Protein AF-A0A9N9X952-F1 (afdb_monomer)

Secondary structure (DSSP, 8-state):
---PPPTT--S-HHHHHHHHHHTTB-TT--B-STTTGGGSPPPPHHHHHHHHT--S--GGGTTTTS-TTTTT--HHHHHHHHHTS-----------------------------SPPP-----S--HHHHHHHHHH-S-------S-GGG-TTSTT----HHHHHHHHHHHHHHHHHHHS----------

Structure (mmCIF, N/CA/C/O backbone):
data_AF-A0A9N9X952-F1
#
_entry.id   AF-A0A9N9X952-F1
#
loop_
_atom_site.group_PDB
_atom_site.id
_atom_site.type_symbol
_atom_site.label_atom_id
_atom_site.label_alt_id
_atom_site.label_comp_id
_atom_site.label_asym_id
_atom_site.label_entity_id
_atom_site.label_seq_id
_atom_site.pdbx_PDB_ins_code
_atom_site.Cartn_x
_atom_site.Cartn_y
_atom_site.Cartn_z
_atom_site.occupancy
_atom_site.B_iso_or_equiv
_atom_site.auth_seq_id
_atom_site.auth_comp_id
_atom_site.auth_asym_id
_atom_site.auth_atom_id
_atom_site.pdbx_PDB_model_num
ATOM 1 N N . MET A 1 1 ? 22.252 -12.256 -7.245 1.00 29.09 1 MET A N 1
ATOM 2 C CA . MET A 1 1 ? 22.656 -13.076 -8.404 1.00 29.09 1 MET A CA 1
ATOM 3 C C . MET A 1 1 ? 23.393 -12.142 -9.341 1.00 29.09 1 MET A C 1
ATOM 5 O O . MET A 1 1 ? 22.768 -11.229 -9.856 1.00 29.09 1 MET A O 1
ATOM 9 N N . THR A 1 2 ? 24.713 -12.267 -9.445 1.00 32.06 2 THR A N 1
ATOM 10 C CA . THR A 1 2 ? 25.523 -11.390 -10.302 1.00 32.06 2 THR A CA 1
ATOM 11 C C . THR A 1 2 ? 25.529 -11.995 -11.701 1.00 32.06 2 THR A C 1
ATOM 13 O O . THR A 1 2 ? 25.944 -13.140 -11.859 1.00 32.06 2 THR A O 1
ATOM 16 N N . ILE A 1 3 ? 24.989 -11.280 -12.688 1.00 49.91 3 ILE A N 1
ATOM 17 C CA . ILE A 1 3 ? 24.995 -11.718 -14.087 1.00 49.91 3 ILE A CA 1
ATOM 18 C C . ILE A 1 3 ? 26.269 -11.156 -14.715 1.00 49.91 3 ILE A C 1
ATOM 20 O O . ILE A 1 3 ? 26.368 -9.954 -14.943 1.00 49.91 3 ILE A O 1
ATOM 24 N N . GLU A 1 4 ? 27.258 -12.013 -14.953 1.00 51.50 4 GLU A N 1
ATOM 25 C CA . GLU A 1 4 ? 28.485 -11.640 -15.659 1.00 51.50 4 GLU A CA 1
ATOM 26 C C . GLU A 1 4 ? 28.334 -11.923 -17.159 1.00 51.50 4 GLU A C 1
ATOM 28 O O . GLU A 1 4 ? 27.741 -12.927 -17.561 1.00 51.50 4 GLU A O 1
ATOM 33 N N . ALA A 1 5 ? 28.855 -11.027 -18.000 1.00 57.22 5 ALA A N 1
ATOM 34 C CA . ALA A 1 5 ? 28.849 -11.219 -19.445 1.00 57.22 5 ALA A CA 1
ATOM 35 C C . ALA A 1 5 ? 29.750 -12.402 -19.826 1.00 57.22 5 ALA A C 1
ATOM 37 O O . ALA A 1 5 ? 30.900 -12.482 -19.392 1.00 57.22 5 ALA A O 1
ATOM 38 N N . VAL A 1 6 ? 29.249 -13.299 -20.678 1.00 73.56 6 VAL A N 1
ATOM 39 C CA . VAL A 1 6 ? 30.068 -14.380 -21.238 1.00 73.56 6 VAL A CA 1
ATOM 40 C C . VAL A 1 6 ? 31.152 -13.755 -22.129 1.00 73.56 6 VAL A C 1
ATOM 42 O O . VAL A 1 6 ? 30.810 -12.933 -22.989 1.00 73.56 6 VAL A O 1
ATOM 45 N N . PRO A 1 7 ? 32.438 -14.114 -21.954 1.00 51.78 7 PRO A N 1
ATOM 46 C CA . PRO A 1 7 ? 33.496 -13.645 -22.841 1.00 51.78 7 PRO A CA 1
ATOM 47 C C . PRO A 1 7 ? 33.171 -14.134 -24.259 1.00 51.78 7 PRO A C 1
ATOM 49 O O . PRO A 1 7 ? 32.982 -15.328 -24.451 1.00 51.78 7 PRO A O 1
ATOM 52 N N . ASP A 1 8 ? 33.038 -13.197 -25.205 1.00 66.88 8 ASP A N 1
ATOM 53 C CA . ASP A 1 8 ? 32.581 -13.345 -26.608 1.00 66.88 8 ASP A CA 1
ATOM 54 C C . ASP A 1 8 ? 31.107 -13.003 -26.908 1.00 66.88 8 ASP A C 1
ATOM 56 O O . ASP A 1 8 ? 30.693 -13.044 -28.074 1.00 66.88 8 ASP A O 1
ATOM 60 N N . SER A 1 9 ? 30.307 -12.581 -25.920 1.00 66.69 9 SER A N 1
ATOM 61 C CA . SER A 1 9 ? 28.971 -12.043 -26.214 1.00 66.69 9 SER A CA 1
ATOM 62 C C . SER A 1 9 ? 29.056 -10.713 -26.975 1.00 66.69 9 SER A C 1
ATOM 64 O O . SER A 1 9 ? 29.737 -9.778 -26.555 1.00 66.69 9 SER A O 1
ATOM 66 N N . LYS A 1 10 ? 28.335 -10.615 -28.099 1.00 68.12 10 LYS A N 1
ATOM 67 C CA . LYS A 1 10 ? 28.206 -9.382 -28.901 1.00 68.12 10 LYS A CA 1
ATOM 68 C C . LYS A 1 10 ? 27.025 -8.506 -28.476 1.00 68.12 10 LYS A C 1
ATOM 70 O O . LYS A 1 10 ? 26.869 -7.419 -29.027 1.00 68.12 10 LYS A O 1
ATOM 75 N N . THR A 1 11 ? 26.174 -8.985 -27.570 1.00 66.38 11 THR A N 1
ATOM 76 C CA . THR A 1 11 ? 24.965 -8.281 -27.128 1.00 66.38 11 THR A CA 1
ATOM 77 C C . THR A 1 11 ? 25.190 -7.588 -25.790 1.00 66.38 11 THR A C 1
ATOM 79 O O . THR A 1 11 ? 25.940 -8.058 -24.932 1.00 66.38 11 THR A O 1
ATOM 82 N N . ASN A 1 12 ? 24.559 -6.427 -25.624 1.00 73.62 12 ASN A N 1
ATOM 83 C CA . ASN A 1 12 ? 24.598 -5.676 -24.381 1.00 73.62 12 ASN A CA 1
ATOM 84 C C . ASN A 1 12 ? 23.532 -6.226 -23.421 1.00 73.62 12 ASN A C 1
ATOM 86 O O . ASN A 1 12 ? 22.355 -6.268 -23.770 1.00 73.62 12 ASN A O 1
ATOM 90 N N . ILE A 1 13 ? 23.930 -6.583 -22.196 1.00 71.12 13 ILE A N 1
ATOM 91 C CA . ILE A 1 13 ? 23.023 -7.114 -21.162 1.00 71.12 13 ILE A CA 1
ATOM 92 C C . ILE A 1 13 ? 21.816 -6.192 -20.940 1.00 71.12 13 ILE A C 1
ATOM 94 O O . ILE A 1 13 ? 20.698 -6.674 -20.794 1.00 71.12 13 ILE A O 1
ATOM 98 N N . LYS A 1 14 ? 22.009 -4.868 -20.967 1.00 66.19 14 LYS A N 1
ATOM 99 C CA . LYS A 1 14 ? 20.926 -3.891 -20.808 1.00 66.19 14 LYS A CA 1
ATOM 100 C C . LYS A 1 14 ? 19.914 -3.975 -21.950 1.00 66.19 14 LYS A C 1
ATOM 102 O O . LYS A 1 14 ? 18.716 -3.928 -21.703 1.00 66.19 14 LYS A O 1
ATOM 107 N N . GLU A 1 15 ? 20.384 -4.118 -23.185 1.00 73.31 15 GLU A N 1
ATOM 108 C CA . GLU A 1 15 ? 19.512 -4.253 -24.358 1.00 73.31 15 GLU A CA 1
ATOM 109 C C . GLU A 1 15 ? 18.748 -5.579 -24.345 1.00 73.31 15 GLU A C 1
ATOM 111 O O . GLU A 1 15 ? 17.568 -5.612 -24.686 1.00 73.31 15 GLU A O 1
ATOM 116 N N . ASP A 1 16 ? 19.399 -6.662 -23.920 1.00 76.06 16 ASP A N 1
ATOM 117 C CA . ASP A 1 16 ? 18.754 -7.968 -23.782 1.00 76.06 16 ASP A CA 1
ATOM 118 C C . ASP A 1 16 ? 17.703 -7.950 -22.661 1.00 76.06 16 ASP A C 1
ATOM 120 O O . ASP A 1 16 ? 16.604 -8.470 -22.848 1.00 76.06 16 ASP A O 1
ATOM 124 N N . MET A 1 17 ? 17.980 -7.284 -21.532 1.00 69.88 17 MET A N 1
ATOM 125 C CA . MET A 1 17 ? 16.986 -7.080 -20.473 1.00 69.88 17 MET A CA 1
ATOM 126 C C . MET A 1 17 ? 15.793 -6.259 -20.966 1.00 69.88 17 MET A C 1
ATOM 128 O O . MET A 1 17 ? 14.661 -6.670 -20.731 1.00 69.88 17 MET A O 1
ATOM 132 N N . ILE A 1 18 ? 16.021 -5.154 -21.687 1.00 73.00 18 ILE A N 1
ATOM 133 C CA . ILE A 1 18 ? 14.938 -4.346 -22.275 1.00 73.00 18 ILE A CA 1
ATOM 134 C C . ILE A 1 18 ? 14.053 -5.218 -23.174 1.00 73.00 18 ILE A C 1
ATOM 136 O O . ILE A 1 18 ? 12.843 -5.251 -22.976 1.00 73.00 18 ILE A O 1
ATOM 140 N N . LYS A 1 19 ? 14.648 -6.000 -24.085 1.00 79.19 19 LYS A N 1
ATOM 141 C CA . LYS A 1 19 ? 13.898 -6.903 -24.976 1.00 79.19 19 LYS A CA 1
ATOM 142 C C . LYS A 1 19 ? 13.100 -7.956 -24.216 1.00 79.19 19 LYS A C 1
ATOM 144 O O . LYS A 1 19 ? 11.979 -8.262 -24.600 1.00 79.19 19 LYS A O 1
ATOM 149 N N . ILE A 1 20 ? 13.659 -8.531 -23.151 1.00 80.62 20 ILE A N 1
ATOM 150 C CA . ILE A 1 20 ? 12.928 -9.487 -22.309 1.00 80.62 20 ILE A CA 1
ATOM 151 C C . ILE A 1 20 ? 11.733 -8.791 -21.654 1.00 80.62 20 ILE A C 1
ATOM 153 O O . ILE A 1 20 ? 10.628 -9.327 -21.684 1.00 80.62 20 ILE A O 1
ATOM 157 N N . PHE A 1 21 ? 11.912 -7.587 -21.113 1.00 73.50 21 PHE A N 1
ATOM 158 C CA . PHE A 1 21 ? 10.816 -6.848 -20.492 1.00 73.50 21 PHE A CA 1
ATOM 159 C C . PHE A 1 21 ? 9.728 -6.436 -21.486 1.00 73.50 21 PHE A C 1
ATOM 161 O O . PHE A 1 21 ? 8.555 -6.557 -21.145 1.00 73.50 21 PHE A O 1
ATOM 168 N N . GLU A 1 22 ? 10.078 -6.083 -22.724 1.00 80.69 22 GLU A N 1
ATOM 169 C CA . GLU A 1 22 ? 9.114 -5.841 -23.811 1.00 80.69 22 GLU A CA 1
ATOM 170 C C . GLU A 1 22 ? 8.239 -7.071 -24.124 1.00 80.69 22 GLU A C 1
ATOM 172 O O . GLU A 1 22 ? 7.144 -6.926 -24.660 1.00 80.69 22 GLU A O 1
ATOM 177 N N . THR A 1 23 ? 8.679 -8.289 -23.773 1.00 83.56 23 THR A N 1
ATOM 178 C CA . THR A 1 23 ? 7.853 -9.508 -23.897 1.00 83.56 23 THR A CA 1
ATOM 179 C C . THR A 1 23 ? 6.953 -9.777 -22.691 1.00 83.56 23 THR A C 1
ATOM 181 O O . THR A 1 23 ? 6.089 -10.650 -22.759 1.00 83.56 23 THR A O 1
ATOM 184 N N . ILE A 1 24 ? 7.147 -9.054 -21.585 1.00 81.75 24 ILE A N 1
ATOM 185 C CA . ILE A 1 24 ? 6.444 -9.268 -20.313 1.00 81.75 24 ILE A CA 1
ATOM 186 C C . ILE A 1 24 ? 5.445 -8.141 -20.043 1.00 81.75 24 ILE A C 1
ATOM 188 O O . ILE A 1 24 ? 4.360 -8.410 -19.523 1.00 81.75 24 ILE A O 1
ATOM 192 N N . VAL A 1 25 ? 5.787 -6.903 -20.408 1.00 83.19 25 VAL A N 1
ATOM 193 C CA . VAL A 1 25 ? 4.962 -5.705 -20.215 1.00 83.19 25 VAL A CA 1
ATOM 194 C C . VAL A 1 25 ? 4.849 -4.874 -21.493 1.00 83.19 25 VAL A C 1
ATOM 196 O O . VAL A 1 25 ? 5.804 -4.763 -22.256 1.00 83.19 25 VAL A O 1
ATOM 199 N N . ASP A 1 26 ? 3.680 -4.269 -21.715 1.00 82.06 26 ASP A N 1
ATOM 200 C CA . ASP A 1 26 ? 3.464 -3.309 -22.805 1.00 82.06 26 ASP A CA 1
ATOM 201 C C . ASP A 1 26 ? 3.861 -1.864 -22.420 1.00 82.06 26 ASP A C 1
ATOM 203 O O . ASP A 1 26 ? 4.180 -1.561 -21.270 1.00 82.06 26 ASP A O 1
ATOM 207 N N . GLU A 1 27 ? 3.775 -0.929 -23.375 1.00 79.81 27 GLU A N 1
ATOM 208 C CA . GLU A 1 27 ? 4.081 0.506 -23.185 1.00 79.81 27 GLU A CA 1
ATOM 209 C C . GLU A 1 27 ? 3.205 1.213 -22.125 1.00 79.81 27 GLU A C 1
ATOM 211 O O . GLU A 1 27 ? 3.474 2.349 -21.720 1.00 79.81 27 GLU A O 1
ATOM 216 N N . LYS A 1 28 ? 2.118 0.570 -21.687 1.00 78.62 28 LYS A N 1
ATOM 217 C CA . LYS A 1 28 ? 1.184 1.055 -20.664 1.00 78.62 28 LYS A CA 1
ATOM 218 C C . LYS A 1 28 ? 1.336 0.296 -19.342 1.00 78.62 28 LYS A C 1
ATOM 220 O O . LYS A 1 28 ? 0.495 0.476 -18.460 1.00 78.62 28 LYS A O 1
ATOM 225 N N . ASN A 1 29 ? 2.395 -0.501 -19.189 1.00 75.50 29 ASN A N 1
ATOM 226 C CA . ASN A 1 29 ? 2.673 -1.359 -18.037 1.00 75.50 29 ASN A CA 1
ATOM 227 C C . ASN A 1 29 ? 1.618 -2.455 -17.795 1.00 75.50 29 ASN A C 1
ATOM 229 O O . ASN A 1 29 ? 1.445 -2.901 -16.659 1.00 75.50 29 ASN A O 1
ATOM 233 N N . ASN A 1 30 ? 0.903 -2.901 -18.831 1.00 82.25 30 ASN A N 1
ATOM 234 C CA . ASN A 1 30 ? 0.060 -4.091 -18.735 1.00 82.25 30 ASN A CA 1
ATOM 235 C C . ASN A 1 30 ? 0.918 -5.343 -18.918 1.00 82.25 30 ASN A C 1
ATOM 237 O O . ASN A 1 30 ? 1.744 -5.402 -19.825 1.00 82.25 30 ASN A O 1
ATOM 241 N N . ILE A 1 31 ? 0.687 -6.357 -18.087 1.00 85.56 31 ILE A N 1
ATOM 242 C CA . ILE A 1 31 ? 1.387 -7.640 -18.175 1.00 85.56 31 ILE A CA 1
ATOM 243 C C . ILE A 1 31 ? 0.798 -8.443 -19.342 1.00 85.56 31 ILE A C 1
ATOM 245 O O . ILE A 1 31 ? -0.392 -8.752 -19.336 1.00 85.56 31 ILE A O 1
ATOM 249 N N . ILE A 1 32 ? 1.630 -8.789 -20.326 1.00 87.75 32 ILE A N 1
ATOM 250 C CA . ILE A 1 32 ? 1.233 -9.494 -21.561 1.00 87.75 32 ILE A CA 1
ATOM 251 C C . ILE A 1 32 ? 1.567 -10.994 -21.541 1.00 87.75 32 ILE A C 1
ATOM 253 O O . ILE A 1 32 ? 1.483 -11.673 -22.565 1.00 87.75 32 ILE A O 1
ATOM 257 N N . ILE A 1 33 ? 1.919 -11.533 -20.370 1.00 87.12 33 ILE A N 1
ATOM 258 C CA . ILE A 1 33 ? 2.119 -12.972 -20.178 1.00 87.12 33 ILE A CA 1
ATOM 259 C C . ILE A 1 33 ? 0.804 -13.709 -20.509 1.00 87.12 33 ILE A C 1
ATOM 261 O O . ILE A 1 33 ? -0.245 -13.356 -19.957 1.00 87.12 33 ILE A O 1
ATOM 265 N N . PRO A 1 34 ? 0.833 -14.746 -21.370 1.00 88.12 34 PRO A N 1
ATOM 266 C CA . PRO A 1 34 ? -0.367 -15.488 -21.746 1.00 88.12 34 PRO A CA 1
ATOM 267 C C . PRO A 1 34 ? -1.145 -16.005 -20.531 1.00 88.12 34 PRO A C 1
ATOM 269 O O . PRO A 1 34 ? -0.560 -16.572 -19.610 1.00 88.12 34 PRO A O 1
ATOM 272 N N . ASN A 1 35 ? -2.470 -15.832 -20.553 1.00 87.62 35 ASN A N 1
ATOM 273 C CA . ASN A 1 35 ? -3.419 -16.258 -19.513 1.00 87.62 35 ASN A CA 1
ATOM 274 C C . ASN A 1 35 ? -3.193 -15.639 -18.118 1.00 87.62 35 ASN A C 1
ATOM 276 O O . ASN A 1 35 ? -3.851 -16.033 -17.158 1.00 87.62 35 ASN A O 1
ATOM 280 N N . PHE A 1 36 ? -2.291 -14.664 -17.968 1.00 85.12 36 PHE A N 1
ATOM 281 C CA . PHE A 1 36 ? -2.022 -14.059 -16.664 1.00 85.12 36 PHE A CA 1
ATOM 282 C C . PHE A 1 36 ? -3.227 -13.269 -16.139 1.00 85.12 36 PHE A C 1
ATOM 284 O O . PHE A 1 36 ? -3.572 -13.366 -14.963 1.00 85.12 36 PHE A O 1
ATOM 291 N N . SER A 1 37 ? -3.919 -12.535 -17.016 1.00 82.88 37 SER A N 1
ATOM 292 C CA . SER A 1 37 ? -5.133 -11.796 -16.650 1.00 82.88 37 SER A CA 1
ATOM 293 C C . SER A 1 37 ? -6.263 -12.704 -16.157 1.00 82.88 37 SER A C 1
ATOM 295 O O . SER A 1 37 ? -7.050 -12.268 -15.323 1.00 82.88 37 SER A O 1
ATOM 297 N N . ASP A 1 38 ? -6.312 -13.963 -16.602 1.00 88.00 38 ASP A N 1
ATOM 298 C CA . ASP A 1 38 ? -7.332 -14.933 -16.178 1.00 88.00 38 ASP A CA 1
ATOM 299 C C . ASP A 1 38 ? -7.127 -15.389 -14.726 1.00 88.00 38 ASP A C 1
ATOM 301 O O . ASP A 1 38 ? -8.064 -15.837 -14.069 1.00 88.00 38 ASP A O 1
ATOM 305 N N . MET A 1 39 ? -5.903 -15.253 -14.206 1.00 86.50 39 MET A N 1
ATOM 306 C CA . MET A 1 39 ? -5.565 -15.550 -12.813 1.00 86.50 39 MET A CA 1
ATOM 307 C C . MET A 1 39 ? -5.910 -14.395 -11.864 1.00 86.50 39 MET A C 1
ATOM 309 O O . MET A 1 39 ? -5.839 -14.555 -10.645 1.00 86.50 39 MET A O 1
ATOM 313 N N . VAL A 1 40 ? -6.259 -13.222 -12.399 1.00 87.12 40 VAL A N 1
ATOM 314 C CA . VAL A 1 40 ? -6.631 -12.057 -11.598 1.00 87.12 40 VAL A CA 1
ATOM 315 C C . VAL A 1 40 ? -8.131 -12.103 -11.336 1.00 87.12 40 VAL A C 1
ATOM 317 O O . VAL A 1 40 ? -8.948 -11.939 -12.240 1.00 87.12 40 VAL A O 1
ATOM 320 N N . GLU A 1 41 ? -8.502 -12.301 -10.071 1.00 88.00 41 GLU A N 1
ATOM 321 C CA . GLU A 1 41 ? -9.905 -12.241 -9.658 1.00 88.00 41 GLU A CA 1
ATOM 322 C C . GLU A 1 41 ? -10.547 -10.898 -10.032 1.00 88.00 41 GLU A C 1
ATOM 324 O O . GLU A 1 41 ? -9.924 -9.839 -9.901 1.00 88.00 41 GLU A O 1
ATOM 329 N N . GLN A 1 42 ? -11.811 -10.950 -10.453 1.00 88.12 42 GLN A N 1
ATOM 330 C CA . GLN A 1 42 ? -12.578 -9.771 -10.846 1.00 88.12 42 GLN A CA 1
ATOM 331 C C . GLN A 1 42 ? -12.847 -8.856 -9.650 1.00 88.12 42 GLN A C 1
ATOM 333 O O . GLN A 1 42 ? -13.127 -9.317 -8.543 1.00 88.12 42 GLN A O 1
ATOM 338 N N . ILE A 1 43 ? -12.795 -7.547 -9.894 1.00 90.50 43 ILE A N 1
ATOM 339 C CA . ILE A 1 43 ? -13.083 -6.537 -8.875 1.00 90.50 43 ILE A CA 1
ATOM 340 C C . ILE A 1 43 ? -14.591 -6.509 -8.640 1.00 90.50 43 ILE A C 1
ATOM 342 O O . ILE A 1 43 ? -15.382 -6.387 -9.578 1.00 90.50 43 ILE A O 1
ATOM 346 N N . THR A 1 44 ? -14.995 -6.634 -7.380 1.00 90.44 44 THR A N 1
ATOM 347 C CA . THR A 1 44 ? -16.413 -6.574 -7.010 1.00 90.44 44 THR A CA 1
ATOM 348 C C . THR A 1 44 ? -16.854 -5.126 -6.761 1.00 90.44 44 THR A C 1
ATOM 350 O O . THR A 1 44 ? -16.045 -4.309 -6.320 1.00 90.44 44 THR A O 1
ATOM 353 N N . PRO A 1 45 ? -18.145 -4.786 -6.944 1.00 91.44 45 PRO A N 1
ATOM 354 C CA . PRO A 1 45 ? -18.641 -3.441 -6.638 1.00 91.44 45 PRO A CA 1
ATOM 355 C C . PRO A 1 45 ? -18.472 -3.040 -5.165 1.00 91.44 45 PRO A C 1
ATOM 357 O O . PRO A 1 45 ? -18.374 -1.859 -4.845 1.00 91.44 45 PRO A O 1
ATOM 360 N N . ASP A 1 46 ? -18.471 -4.012 -4.247 1.00 89.19 46 ASP A N 1
ATOM 361 C CA . ASP A 1 46 ? -18.199 -3.758 -2.830 1.00 89.19 46 ASP A CA 1
ATOM 362 C C . ASP A 1 46 ? -16.739 -3.386 -2.583 1.00 89.19 46 ASP A C 1
ATOM 364 O O . ASP A 1 46 ? -16.472 -2.492 -1.782 1.00 89.19 46 ASP A O 1
ATOM 368 N N . GLU A 1 47 ? -15.812 -4.041 -3.284 1.00 88.31 47 GLU A N 1
ATOM 369 C CA . GLU A 1 47 ? -14.387 -3.721 -3.236 1.00 88.31 47 GLU A CA 1
ATOM 370 C C . GLU A 1 47 ? -14.121 -2.319 -3.802 1.00 88.31 47 GLU A C 1
ATOM 372 O O . GLU A 1 47 ? -13.450 -1.525 -3.148 1.00 88.31 47 GLU A O 1
ATOM 377 N N . GLU A 1 48 ? -14.723 -1.961 -4.939 1.00 88.88 48 GLU A N 1
ATOM 378 C CA . GLU A 1 48 ? -14.608 -0.618 -5.532 1.00 88.88 48 GLU A CA 1
ATOM 379 C C . GLU A 1 48 ? -15.075 0.486 -4.564 1.00 88.88 48 GLU A C 1
ATOM 381 O O . GLU A 1 48 ? -14.361 1.466 -4.331 1.00 88.88 48 GLU A O 1
ATOM 386 N N . ARG A 1 49 ? -16.205 0.269 -3.876 1.00 89.94 49 ARG A N 1
ATOM 387 C CA . ARG A 1 49 ? -16.725 1.181 -2.841 1.00 89.94 49 ARG A CA 1
ATOM 388 C C . ARG A 1 49 ? -15.777 1.391 -1.660 1.00 89.94 49 ARG A C 1
ATOM 390 O O . ARG A 1 49 ? -15.910 2.392 -0.954 1.00 89.94 49 ARG A O 1
ATOM 397 N N . MET A 1 50 ? -14.862 0.461 -1.374 1.00 88.06 50 MET A N 1
ATOM 398 C CA . MET A 1 50 ? -13.869 0.666 -0.312 1.00 88.06 50 MET A CA 1
ATOM 399 C C . MET A 1 50 ? -12.871 1.757 -0.700 1.00 88.06 50 MET A C 1
ATOM 401 O O . MET A 1 50 ? -12.505 2.570 0.146 1.00 88.06 50 MET A O 1
ATOM 405 N N . TYR A 1 51 ? -12.488 1.818 -1.975 1.00 87.81 51 TYR A N 1
ATOM 406 C CA . TYR A 1 51 ? -11.560 2.822 -2.489 1.00 87.81 51 TYR A CA 1
ATOM 407 C C . TYR A 1 51 ? -12.189 4.215 -2.578 1.00 87.81 51 TYR A C 1
ATOM 409 O O . TYR A 1 51 ? -11.510 5.206 -2.318 1.00 87.81 51 TYR A O 1
ATOM 417 N N . GLU A 1 52 ? -13.485 4.299 -2.888 1.00 88.69 52 GLU A N 1
ATOM 418 C CA . GLU A 1 52 ? -14.237 5.564 -2.919 1.00 88.69 52 GLU A CA 1
ATOM 419 C C . GLU A 1 52 ? -14.297 6.260 -1.551 1.00 88.69 52 GLU A C 1
ATOM 421 O O . GLU A 1 52 ? -14.384 7.482 -1.478 1.00 88.69 52 GLU A O 1
ATOM 426 N N . LYS A 1 53 ? -14.246 5.488 -0.458 1.00 87.69 53 LYS A N 1
ATOM 427 C CA . LYS A 1 53 ? -14.311 5.997 0.923 1.00 87.69 53 LYS A CA 1
ATOM 428 C C . LYS A 1 53 ? -12.981 6.534 1.451 1.00 87.69 53 LYS A C 1
ATOM 430 O O . LYS A 1 53 ? -12.924 6.961 2.603 1.00 87.69 53 LYS A O 1
ATOM 435 N N . ILE A 1 54 ? -11.908 6.460 0.664 1.00 86.38 54 ILE A N 1
ATOM 436 C CA . ILE A 1 54 ? -10.592 6.945 1.074 1.00 86.38 54 ILE A CA 1
ATOM 437 C C . ILE A 1 54 ? -10.526 8.438 0.768 1.00 86.38 54 ILE A C 1
ATOM 439 O O . ILE A 1 54 ? -10.406 8.843 -0.380 1.00 86.38 54 ILE A O 1
ATOM 443 N N . ASN A 1 55 ? -10.584 9.269 1.804 1.00 78.62 55 ASN A N 1
ATOM 444 C CA . ASN A 1 55 ? -10.757 10.719 1.627 1.00 78.62 55 ASN A CA 1
ATOM 445 C C . ASN A 1 55 ? -9.449 11.503 1.809 1.00 78.62 55 ASN A C 1
ATOM 447 O O . ASN A 1 55 ? -9.371 12.682 1.479 1.00 78.62 55 ASN A O 1
ATOM 451 N N . GLU A 1 56 ? -8.432 10.866 2.393 1.00 76.12 56 GLU A N 1
ATOM 452 C CA . GLU A 1 56 ? -7.177 11.514 2.800 1.00 76.12 56 GLU A CA 1
ATOM 453 C C . GLU A 1 56 ? -6.058 11.376 1.755 1.00 76.12 56 GLU A C 1
ATOM 455 O O . GLU A 1 56 ? -4.967 11.914 1.938 1.00 76.12 56 GLU A O 1
ATOM 460 N N . PHE A 1 57 ? -6.302 10.647 0.664 1.00 81.50 57 PHE A N 1
ATOM 461 C CA . PHE A 1 57 ? -5.328 10.464 -0.406 1.00 81.50 57 PHE A CA 1
ATOM 462 C C . PHE A 1 57 ? -5.510 11.540 -1.478 1.00 81.50 57 PHE A C 1
ATOM 464 O O . PHE A 1 57 ? -6.458 11.497 -2.253 1.00 81.50 57 PHE A O 1
ATOM 471 N N . ASN A 1 58 ? -4.587 12.496 -1.553 1.00 83.00 58 ASN A N 1
ATOM 472 C CA . ASN A 1 58 ? -4.624 13.534 -2.577 1.00 83.00 58 ASN A CA 1
ATOM 473 C C . ASN A 1 58 ? -3.784 13.133 -3.801 1.00 83.00 58 ASN A C 1
ATOM 475 O O . ASN A 1 58 ? -2.556 13.075 -3.730 1.00 83.00 58 ASN A O 1
ATOM 479 N N . ILE A 1 59 ? -4.440 12.886 -4.940 1.00 83.44 59 ILE A N 1
ATOM 480 C CA . ILE A 1 59 ? -3.755 12.531 -6.195 1.00 83.44 59 ILE A CA 1
ATOM 481 C C . ILE A 1 59 ? -2.868 13.676 -6.684 1.00 83.44 59 ILE A C 1
ATOM 483 O O . ILE A 1 59 ? -1.801 13.422 -7.241 1.00 83.44 59 ILE A O 1
ATOM 487 N N . ASP A 1 60 ? -3.291 14.927 -6.493 1.00 85.50 60 ASP A N 1
ATOM 488 C CA . ASP A 1 60 ? -2.588 16.084 -7.047 1.00 85.50 60 ASP A CA 1
ATOM 489 C C . ASP A 1 60 ? -1.182 16.237 -6.452 1.00 85.50 60 ASP A C 1
ATOM 491 O O . ASP A 1 60 ? -0.287 16.741 -7.123 1.00 85.50 60 ASP A O 1
ATOM 495 N N . GLU A 1 61 ? -0.941 15.709 -5.248 1.00 85.88 61 GLU A N 1
ATOM 496 C CA . GLU A 1 61 ? 0.386 15.698 -4.617 1.00 85.88 61 GLU A CA 1
ATOM 497 C C . GLU A 1 61 ? 1.386 14.762 -5.309 1.00 85.88 61 GLU A C 1
ATOM 499 O O . GLU A 1 61 ? 2.594 14.949 -5.176 1.00 85.88 61 GLU A O 1
ATOM 504 N N . ILE A 1 62 ? 0.907 13.742 -6.028 1.00 82.75 62 ILE A N 1
ATOM 505 C CA . ILE A 1 62 ? 1.754 12.743 -6.698 1.00 82.75 62 ILE A CA 1
ATOM 506 C C . ILE A 1 62 ? 1.611 12.762 -8.221 1.00 82.75 62 ILE A C 1
ATOM 508 O O . ILE A 1 62 ? 2.357 12.084 -8.919 1.00 82.75 62 ILE A O 1
ATOM 512 N N . ARG A 1 63 ? 0.661 13.525 -8.767 1.00 86.50 63 ARG A N 1
ATOM 513 C CA . ARG A 1 63 ? 0.313 13.501 -10.195 1.00 86.50 63 ARG A CA 1
A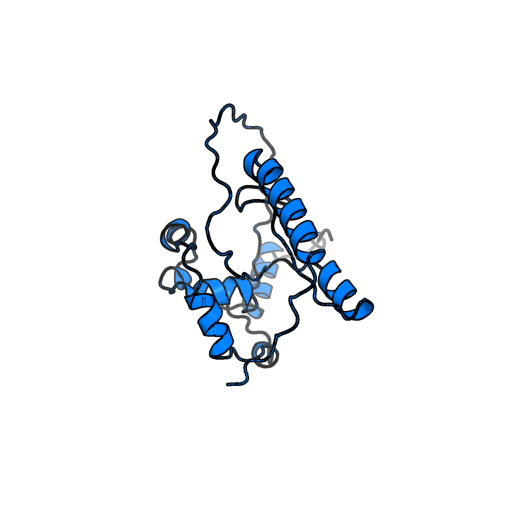TOM 514 C C . ARG A 1 63 ? 1.501 13.808 -11.104 1.00 86.50 63 ARG A C 1
ATOM 516 O O . ARG A 1 63 ? 1.609 13.225 -12.183 1.00 86.50 63 ARG A O 1
ATOM 523 N N . ASP A 1 64 ? 2.416 14.661 -10.660 1.00 85.94 64 ASP A N 1
ATOM 524 C CA . ASP A 1 64 ? 3.607 15.012 -11.431 1.00 85.94 64 ASP A CA 1
ATOM 525 C C . ASP A 1 64 ? 4.638 13.887 -11.512 1.00 85.94 64 ASP A C 1
ATOM 527 O O . ASP A 1 64 ? 5.270 13.745 -12.564 1.00 85.94 64 ASP A O 1
ATOM 531 N N . SER A 1 65 ? 4.750 13.058 -10.468 1.00 83.56 65 SER A N 1
ATOM 532 C CA . SER A 1 65 ? 5.654 11.903 -10.430 1.00 83.56 65 SER A CA 1
ATOM 533 C C . SER A 1 65 ? 5.076 10.648 -11.090 1.00 83.56 65 SER A C 1
ATOM 535 O O . SER A 1 65 ? 5.809 9.689 -11.322 1.00 83.56 65 SER A O 1
ATOM 537 N N . LEU A 1 66 ? 3.780 10.635 -11.426 1.00 83.94 66 LEU A N 1
ATOM 538 C CA . LEU A 1 66 ? 3.155 9.504 -12.110 1.00 83.94 66 LEU A CA 1
ATOM 539 C C . LEU A 1 66 ? 3.600 9.392 -13.583 1.00 83.94 66 LEU A C 1
ATOM 541 O O . LEU A 1 66 ? 3.783 10.410 -14.260 1.00 83.94 66 LEU A O 1
ATOM 545 N N . PRO A 1 67 ? 3.664 8.165 -14.139 1.00 82.19 67 PRO A N 1
ATOM 546 C CA . PRO A 1 67 ? 3.846 7.951 -15.571 1.00 82.19 67 PRO A CA 1
ATOM 547 C C . PRO A 1 67 ? 2.784 8.690 -16.402 1.00 82.19 67 PRO A C 1
ATOM 549 O O . PRO A 1 67 ? 1.629 8.764 -15.966 1.00 82.19 67 PRO A O 1
ATOM 552 N N . PRO A 1 68 ? 3.103 9.167 -17.624 1.00 86.69 68 PRO A N 1
ATOM 553 C CA . PRO A 1 68 ? 2.175 9.943 -18.454 1.00 86.69 68 PRO A CA 1
ATOM 554 C C . PRO A 1 68 ? 0.792 9.300 -18.617 1.00 86.69 68 PRO A C 1
ATOM 556 O O . PRO A 1 68 ? -0.224 9.986 -18.529 1.00 86.69 68 PRO A O 1
ATOM 559 N N . HIS A 1 69 ? 0.740 7.975 -18.777 1.00 85.69 69 HIS A N 1
ATOM 560 C CA . HIS A 1 69 ? -0.508 7.233 -18.955 1.00 85.69 69 HIS A CA 1
ATOM 561 C C . HIS A 1 69 ? -1.367 7.130 -17.681 1.00 85.69 69 HIS A C 1
ATOM 563 O O . HIS A 1 69 ? -2.560 6.862 -17.804 1.00 85.69 69 HIS A O 1
ATOM 569 N N . LYS A 1 70 ? -0.795 7.346 -16.484 1.00 87.56 70 LYS A N 1
ATOM 570 C CA . LYS A 1 70 ? -1.496 7.323 -15.184 1.00 87.56 70 LYS A CA 1
ATOM 571 C C . LYS A 1 70 ? -1.911 8.710 -14.690 1.00 87.56 70 LYS A C 1
ATOM 573 O O . LYS A 1 70 ? -2.757 8.801 -13.807 1.00 87.56 70 LYS A O 1
ATOM 578 N N . LYS A 1 71 ? -1.368 9.800 -15.251 1.00 87.88 71 LYS A N 1
ATOM 579 C CA . LYS A 1 71 ? -1.659 11.172 -14.781 1.00 87.88 71 LYS A CA 1
ATOM 580 C C . LYS A 1 71 ? -3.143 11.536 -14.857 1.00 87.88 71 LYS A C 1
ATOM 582 O O . LYS A 1 71 ? -3.634 12.272 -14.004 1.00 87.88 71 LYS A O 1
ATOM 587 N N . SER A 1 72 ? -3.849 11.014 -15.859 1.00 90.25 72 SER A N 1
ATOM 588 C CA . SER A 1 72 ? -5.277 11.259 -16.085 1.00 90.25 72 SER A CA 1
ATOM 589 C C . SER A 1 72 ? -6.209 10.344 -15.288 1.00 90.25 72 SER A C 1
ATOM 591 O O . SER A 1 72 ? -7.424 10.482 -15.405 1.00 90.25 72 SER A O 1
ATOM 593 N N . TRP A 1 73 ? -5.678 9.391 -14.518 1.00 90.19 73 TRP A N 1
ATOM 594 C CA . TRP A 1 73 ? -6.505 8.446 -13.774 1.00 90.19 73 TRP A CA 1
ATOM 595 C C . TRP A 1 73 ? -7.143 9.114 -12.555 1.00 90.19 73 TRP A C 1
ATOM 597 O O . TRP A 1 73 ? -6.580 10.037 -11.953 1.00 90.19 73 TRP A O 1
ATOM 607 N N . ASP A 1 74 ? -8.336 8.633 -12.212 1.00 91.00 74 ASP A N 1
ATOM 608 C CA . ASP A 1 74 ? -9.011 8.981 -10.969 1.00 91.00 74 ASP A CA 1
ATOM 609 C C . ASP A 1 74 ? -8.384 8.258 -9.764 1.00 91.00 74 ASP A C 1
ATOM 611 O O . ASP A 1 74 ? -7.492 7.409 -9.889 1.00 91.00 74 ASP A O 1
ATOM 615 N N . GLN A 1 75 ? -8.845 8.633 -8.571 1.00 89.31 75 GLN A N 1
ATOM 616 C CA . GLN A 1 75 ? -8.285 8.150 -7.313 1.00 89.31 75 GLN A CA 1
ATOM 617 C C . GLN A 1 75 ? -8.447 6.646 -7.158 1.00 89.31 75 GLN A C 1
ATOM 619 O O . GLN A 1 75 ? -7.507 5.946 -6.789 1.00 89.31 75 GLN A O 1
ATOM 624 N N . VAL A 1 76 ? -9.656 6.169 -7.434 1.00 90.31 76 VAL A N 1
ATOM 625 C CA . VAL A 1 76 ? -10.065 4.787 -7.220 1.00 90.31 76 VAL A CA 1
ATOM 626 C C . VAL A 1 76 ? -9.239 3.888 -8.122 1.00 90.31 76 VAL A C 1
ATOM 628 O O . VAL A 1 76 ? -8.603 2.949 -7.650 1.00 90.31 76 VAL A O 1
ATOM 631 N N . ARG A 1 77 ? -9.119 4.245 -9.400 1.00 89.75 77 ARG A N 1
ATOM 632 C CA . ARG A 1 77 ? -8.293 3.545 -10.377 1.00 89.75 77 ARG A CA 1
ATOM 633 C C . ARG A 1 77 ? -6.818 3.534 -9.991 1.00 89.75 77 ARG A C 1
ATOM 635 O O . ARG A 1 77 ? -6.172 2.499 -10.144 1.00 89.75 77 ARG A O 1
ATOM 642 N N . LEU A 1 78 ? -6.272 4.640 -9.485 1.00 88.69 78 LEU A N 1
ATOM 643 C CA . LEU A 1 78 ? -4.881 4.680 -9.022 1.00 88.69 78 LEU A CA 1
ATOM 644 C C . LEU A 1 78 ? -4.660 3.773 -7.810 1.00 88.69 78 LEU A C 1
ATOM 646 O O . LEU A 1 78 ? -3.728 2.970 -7.830 1.00 88.69 78 LEU A O 1
ATOM 650 N N . LEU A 1 79 ? -5.527 3.843 -6.800 1.00 89.06 79 LEU A N 1
ATOM 651 C CA . LEU A 1 79 ? -5.431 3.014 -5.597 1.00 89.06 79 LEU A CA 1
ATOM 652 C C . LEU A 1 79 ? -5.630 1.525 -5.905 1.00 89.06 79 LEU A C 1
ATOM 654 O O . LEU A 1 79 ? -4.865 0.696 -5.419 1.00 89.06 79 LEU A O 1
ATOM 658 N N . MET A 1 80 ? -6.582 1.175 -6.772 1.00 89.69 80 MET A N 1
ATOM 659 C CA . MET A 1 80 ? -6.729 -0.194 -7.274 1.00 89.69 80 MET A CA 1
ATOM 660 C C . MET A 1 80 ? -5.479 -0.638 -8.032 1.00 89.69 80 MET A C 1
ATOM 662 O O . MET A 1 80 ? -5.030 -1.769 -7.866 1.00 89.69 80 MET A O 1
ATOM 666 N N . SER A 1 81 ? -4.866 0.248 -8.822 1.00 86.75 81 SER A N 1
ATOM 667 C CA . SER A 1 81 ? -3.627 -0.097 -9.513 1.00 86.75 81 SER A CA 1
ATOM 668 C C . SER A 1 81 ? -2.498 -0.424 -8.538 1.00 86.75 81 SER A C 1
ATOM 670 O O . SER A 1 81 ? -1.753 -1.355 -8.803 1.00 86.75 81 SER A O 1
ATOM 672 N N . LEU A 1 82 ? -2.390 0.304 -7.423 1.00 84.06 82 LEU A N 1
ATOM 673 C CA . LEU A 1 82 ? -1.341 0.105 -6.422 1.00 84.06 82 LEU A CA 1
ATOM 674 C C . LEU A 1 82 ? -1.590 -1.135 -5.559 1.00 84.06 82 LEU A C 1
ATOM 676 O O . LEU A 1 82 ? -0.659 -1.863 -5.249 1.00 84.06 82 LEU A O 1
ATOM 680 N N . TRP A 1 83 ? -2.835 -1.374 -5.150 1.00 85.56 83 TRP A N 1
ATOM 681 C CA . TRP A 1 83 ? -3.133 -2.343 -4.091 1.00 85.56 83 TRP A CA 1
ATOM 682 C C . TRP A 1 83 ? -3.839 -3.615 -4.547 1.00 85.56 83 TRP A C 1
ATOM 684 O O . TRP A 1 83 ? -3.945 -4.569 -3.770 1.00 85.56 83 TRP A O 1
ATOM 694 N N . ARG A 1 84 ? -4.399 -3.615 -5.760 1.00 89.25 84 ARG A N 1
ATOM 695 C CA . ARG A 1 84 ? -5.244 -4.707 -6.252 1.00 89.25 84 ARG A CA 1
ATOM 696 C C . ARG A 1 84 ? -4.722 -5.359 -7.514 1.00 89.25 84 ARG A C 1
ATOM 698 O O . ARG A 1 84 ? -4.835 -6.581 -7.648 1.00 89.25 84 ARG A O 1
ATOM 705 N N . LEU A 1 85 ? -4.240 -4.546 -8.445 1.00 84.75 85 LEU A N 1
ATOM 706 C CA . LEU A 1 85 ? -3.791 -5.013 -9.742 1.00 84.75 85 LEU A CA 1
ATOM 707 C C . LEU A 1 85 ? -2.304 -5.366 -9.689 1.00 84.75 85 LEU A C 1
ATOM 709 O O . LEU A 1 85 ? -1.522 -4.634 -9.085 1.00 84.75 85 LEU A O 1
ATOM 713 N N . PRO A 1 86 ? -1.905 -6.470 -10.331 1.00 82.88 86 PRO A N 1
ATOM 714 C CA . PRO A 1 86 ? -0.503 -6.832 -10.423 1.00 82.88 86 PRO A CA 1
ATOM 715 C C . PRO A 1 86 ? 0.264 -5.761 -11.201 1.00 82.88 86 PRO A C 1
ATOM 717 O O . PRO A 1 86 ? -0.191 -5.278 -12.240 1.00 82.88 86 PRO A O 1
ATOM 720 N N . GLN A 1 87 ? 1.439 -5.405 -10.695 1.00 73.81 87 GLN A N 1
ATOM 721 C CA . GLN A 1 87 ? 2.364 -4.489 -11.349 1.00 73.81 87 GLN A CA 1
ATOM 722 C C . GLN A 1 87 ? 3.757 -5.101 -11.355 1.00 73.81 87 GLN A C 1
ATOM 724 O O . GLN A 1 87 ? 4.165 -5.752 -10.395 1.00 73.81 87 GLN A O 1
ATOM 729 N N . ILE A 1 88 ? 4.487 -4.865 -12.439 1.00 72.62 88 ILE A N 1
ATOM 730 C CA . ILE A 1 88 ? 5.921 -5.115 -12.507 1.00 72.62 88 ILE A CA 1
ATOM 731 C C . ILE A 1 88 ? 6.573 -3.744 -12.575 1.00 72.62 88 ILE A C 1
ATOM 733 O O . ILE A 1 88 ? 6.299 -2.965 -13.487 1.00 72.62 88 ILE A O 1
ATOM 737 N N . PHE A 1 89 ? 7.391 -3.442 -11.575 1.00 64.56 89 PHE A N 1
ATOM 738 C CA . PHE A 1 89 ? 8.233 -2.259 -11.565 1.00 64.56 89 PHE A CA 1
ATOM 739 C C . PHE A 1 89 ? 9.673 -2.706 -11.782 1.00 64.56 89 PHE A C 1
ATOM 741 O O . PHE A 1 89 ? 10.141 -3.638 -11.128 1.00 64.56 89 PHE A O 1
ATOM 748 N N . ILE A 1 90 ? 10.346 -2.064 -12.728 1.00 58.06 90 ILE A N 1
ATOM 749 C CA . ILE A 1 90 ? 11.777 -2.236 -12.941 1.00 58.06 90 ILE A CA 1
ATOM 750 C C . ILE A 1 90 ? 12.411 -1.051 -12.244 1.00 58.06 90 ILE A C 1
ATOM 752 O O . ILE A 1 90 ? 12.235 0.083 -12.685 1.00 58.06 90 ILE A O 1
ATOM 756 N N . ASP A 1 91 ? 13.076 -1.323 -11.131 1.00 53.69 91 ASP A N 1
ATOM 757 C CA . ASP A 1 91 ? 13.910 -0.316 -10.498 1.00 53.69 91 ASP A CA 1
ATOM 758 C C . ASP A 1 91 ? 15.161 -0.129 -11.357 1.00 53.69 91 ASP A C 1
ATOM 760 O O . ASP A 1 91 ? 15.743 -1.116 -11.833 1.00 53.69 91 ASP A O 1
ATOM 764 N N . ASP A 1 92 ? 15.558 1.119 -11.594 1.00 49.09 92 ASP A N 1
ATOM 765 C CA . ASP A 1 92 ? 16.862 1.370 -12.192 1.00 49.09 92 ASP A CA 1
ATOM 766 C C . ASP A 1 92 ? 17.910 0.825 -11.211 1.00 49.09 92 ASP A C 1
ATOM 768 O O . ASP A 1 92 ? 17.830 1.039 -10.002 1.00 49.09 92 ASP A O 1
ATOM 772 N N . ILE A 1 93 ? 18.878 0.049 -11.710 1.00 42.41 93 ILE A N 1
ATOM 773 C CA . ILE A 1 93 ? 19.989 -0.417 -10.876 1.00 42.41 93 ILE A CA 1
ATOM 774 C C . ILE A 1 93 ? 20.841 0.814 -10.557 1.00 42.41 93 ILE A C 1
ATOM 776 O O . ILE A 1 93 ? 21.759 1.153 -11.304 1.00 42.41 93 ILE A O 1
ATOM 780 N N . ASP A 1 94 ? 20.511 1.499 -9.468 1.00 41.12 94 ASP A N 1
ATOM 781 C CA . ASP A 1 94 ? 21.311 2.593 -8.947 1.00 41.12 94 ASP A CA 1
ATOM 782 C C . ASP A 1 94 ? 22.617 2.021 -8.375 1.00 41.12 94 ASP A C 1
ATOM 784 O O . ASP A 1 94 ? 22.639 1.294 -7.376 1.00 41.12 94 ASP A O 1
ATOM 788 N N . GLU A 1 95 ? 23.748 2.370 -8.995 1.00 38.53 95 GLU A N 1
ATOM 789 C CA . GLU A 1 95 ? 25.041 2.308 -8.316 1.00 38.53 95 GLU A CA 1
ATOM 790 C C . GLU A 1 95 ? 25.018 3.340 -7.180 1.00 38.53 95 GLU A C 1
ATOM 792 O O . GLU A 1 95 ? 25.244 4.534 -7.376 1.00 38.53 95 GLU A O 1
ATOM 797 N N . CYS A 1 96 ? 24.703 2.879 -5.969 1.00 38.50 96 CYS A N 1
ATOM 798 C CA . CYS A 1 96 ? 24.714 3.703 -4.766 1.00 38.50 96 CYS A CA 1
ATOM 799 C C . CYS A 1 96 ? 26.089 4.361 -4.544 1.00 38.50 96 CYS A C 1
ATOM 801 O O . CYS A 1 96 ? 27.014 3.734 -4.026 1.00 38.50 96 CYS A O 1
ATOM 803 N N . ILE A 1 97 ? 26.192 5.662 -4.829 1.00 37.25 97 ILE A N 1
ATOM 804 C CA . ILE A 1 97 ? 27.214 6.548 -4.261 1.00 37.25 97 ILE A CA 1
ATOM 805 C C . ILE A 1 97 ? 26.549 7.323 -3.125 1.00 37.25 97 ILE A C 1
ATOM 807 O O . ILE A 1 97 ? 25.855 8.320 -3.317 1.00 37.25 97 ILE A O 1
ATOM 811 N N . CYS A 1 98 ? 26.724 6.814 -1.913 1.00 39.88 98 CYS A N 1
ATOM 812 C CA . CYS A 1 98 ? 26.218 7.428 -0.698 1.00 39.88 98 CYS A CA 1
ATOM 813 C C . CYS A 1 98 ? 27.083 8.630 -0.287 1.00 39.88 98 CYS A C 1
ATOM 815 O O . CYS A 1 98 ? 28.184 8.443 0.226 1.00 39.88 98 CYS A O 1
ATOM 817 N N . ASP A 1 99 ? 26.547 9.848 -0.419 1.00 37.62 99 ASP A N 1
ATOM 818 C CA . ASP A 1 99 ? 27.065 11.038 0.263 1.00 37.62 99 ASP A CA 1
ATOM 819 C C . ASP A 1 99 ? 25.974 11.755 1.079 1.00 37.62 99 ASP A C 1
ATOM 821 O O . ASP A 1 99 ? 24.833 11.949 0.659 1.00 37.62 99 ASP A O 1
ATOM 825 N N . LYS A 1 100 ? 26.354 12.089 2.315 1.00 43.59 100 LYS A N 1
ATOM 826 C CA . LYS A 1 100 ? 25.514 12.530 3.442 1.00 43.59 100 LYS A CA 1
ATOM 827 C C . LYS A 1 100 ? 24.764 13.841 3.183 1.00 43.59 100 LYS A C 1
ATOM 829 O O . LYS A 1 100 ? 25.337 14.787 2.649 1.00 43.59 100 LYS A O 1
ATOM 834 N N . LYS A 1 101 ? 23.564 13.982 3.768 1.00 36.94 101 LYS A N 1
ATOM 835 C CA . LYS A 1 101 ? 22.987 15.294 4.120 1.00 36.94 101 LYS A CA 1
ATOM 836 C C . LYS A 1 101 ? 22.338 15.299 5.505 1.00 36.94 101 LYS A C 1
ATOM 838 O O . LYS A 1 101 ? 21.533 14.439 5.844 1.00 36.94 101 LYS A O 1
ATOM 843 N N . ASP A 1 102 ? 22.735 16.307 6.274 1.00 45.16 102 ASP A N 1
ATOM 844 C CA . ASP A 1 102 ? 22.242 16.692 7.594 1.00 45.16 102 ASP A CA 1
ATOM 845 C C . ASP A 1 102 ? 20.848 17.349 7.496 1.00 45.16 102 ASP A C 1
ATOM 847 O O . ASP A 1 102 ? 20.563 18.060 6.531 1.00 45.16 102 ASP A O 1
ATOM 851 N N . MET A 1 103 ? 19.982 17.132 8.491 1.00 37.03 103 MET A N 1
ATOM 852 C CA . MET A 1 103 ? 18.673 17.793 8.605 1.00 37.03 103 MET A CA 1
ATOM 853 C C . MET A 1 103 ? 18.333 18.061 10.072 1.00 37.03 103 MET A C 1
ATOM 855 O O . MET A 1 103 ? 17.670 17.270 10.749 1.00 37.03 103 MET A O 1
ATOM 859 N N . SER A 1 104 ? 18.762 19.223 10.553 1.00 33.22 104 SER A N 1
ATOM 860 C CA . SER A 1 104 ? 18.395 19.745 11.862 1.00 33.22 104 SER A CA 1
ATOM 861 C C . SER A 1 104 ? 17.067 20.530 11.810 1.00 33.22 104 SER A C 1
ATOM 863 O O . SER A 1 104 ? 16.873 21.415 10.983 1.00 33.22 104 SER A O 1
ATOM 865 N N . ILE A 1 105 ? 16.199 20.228 12.793 1.00 32.62 105 ILE A N 1
ATOM 866 C CA . ILE A 1 105 ? 14.999 20.960 13.276 1.00 32.62 105 ILE A CA 1
ATOM 867 C C . ILE A 1 105 ? 13.640 20.668 12.591 1.00 32.62 105 ILE A C 1
ATOM 869 O O . ILE A 1 105 ? 13.394 21.088 11.469 1.00 32.62 105 ILE A O 1
ATOM 873 N N . VAL A 1 106 ? 12.674 20.130 13.369 1.00 28.47 106 VAL A N 1
ATOM 874 C CA . VAL A 1 106 ? 11.212 20.334 13.180 1.00 28.47 106 VAL A CA 1
ATOM 875 C C . VAL A 1 106 ? 10.484 20.417 14.543 1.00 28.47 106 VAL A C 1
ATOM 877 O O . VAL A 1 106 ? 10.699 19.591 15.432 1.00 28.47 106 VAL A O 1
ATOM 880 N N . LYS A 1 107 ? 9.620 21.433 14.710 1.00 26.97 107 LYS A N 1
ATOM 881 C CA . LYS A 1 107 ? 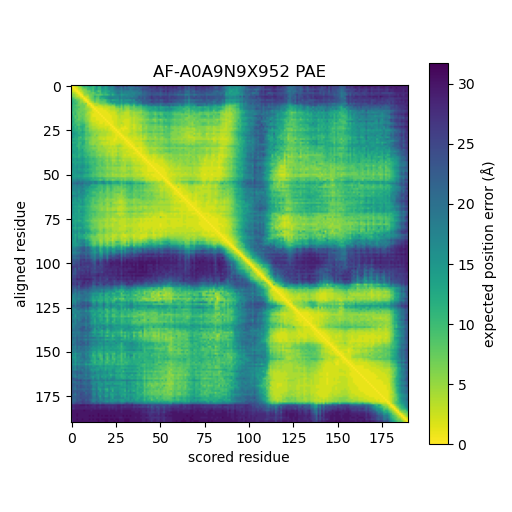8.787 21.733 15.900 1.00 26.97 107 LYS A CA 1
ATOM 882 C C . LYS A 1 107 ? 7.501 20.886 15.970 1.00 26.97 107 LYS A C 1
ATOM 884 O O . LYS A 1 107 ? 6.956 20.474 14.953 1.00 26.97 107 LYS A O 1
ATOM 889 N N . ARG A 1 108 ? 7.004 20.671 17.199 1.00 25.31 108 ARG A N 1
ATOM 890 C CA . ARG A 1 108 ? 5.852 19.818 17.576 1.00 25.31 108 ARG A CA 1
ATOM 891 C C . ARG A 1 108 ? 4.522 20.578 17.644 1.00 25.31 108 ARG A C 1
ATOM 893 O O . ARG A 1 108 ? 4.524 21.719 18.087 1.00 25.31 108 ARG A O 1
ATOM 900 N N . HIS A 1 109 ? 3.418 19.881 17.351 1.00 23.84 109 HIS A N 1
ATOM 901 C CA . HIS A 1 109 ? 2.050 20.108 17.859 1.00 23.84 109 HIS A CA 1
ATOM 902 C C . HIS A 1 109 ? 1.336 18.738 17.989 1.00 23.84 109 HIS A C 1
ATOM 904 O O . HIS A 1 109 ? 1.595 17.844 17.182 1.00 23.84 109 HIS A O 1
ATOM 910 N N . PHE A 1 110 ? 0.480 18.550 19.005 1.00 25.36 110 PHE A N 1
ATOM 911 C CA . PHE A 1 110 ? -0.155 17.261 19.349 1.00 25.36 110 PHE A CA 1
ATOM 912 C C . PHE A 1 110 ? -1.684 17.302 19.222 1.00 25.36 110 PHE A C 1
ATOM 914 O O . PHE A 1 110 ? -2.310 18.148 19.854 1.00 25.36 110 PHE A O 1
ATOM 921 N N . ILE A 1 111 ? -2.266 16.328 18.505 1.00 30.12 111 ILE A N 1
ATOM 922 C CA . ILE A 1 111 ? -3.665 15.868 18.618 1.00 30.12 111 ILE A CA 1
ATOM 923 C C . ILE A 1 111 ? -3.681 14.350 18.320 1.00 30.12 111 ILE A C 1
ATOM 925 O O . ILE A 1 111 ? -3.125 13.922 17.304 1.00 30.12 111 ILE A O 1
ATOM 929 N N . ILE A 1 112 ? -4.291 13.556 19.213 1.00 48.66 112 ILE A N 1
ATOM 930 C CA . ILE A 1 112 ? -4.605 12.123 19.022 1.00 48.66 112 ILE A CA 1
ATOM 931 C C . ILE A 1 112 ? -5.619 12.038 17.883 1.00 48.66 112 ILE A C 1
ATOM 933 O O . ILE A 1 112 ? -6.616 12.753 17.946 1.00 48.66 112 ILE A O 1
ATOM 937 N N . TYR A 1 113 ? -5.345 11.243 16.844 1.00 59.84 113 TYR A N 1
ATOM 938 C CA . TYR A 1 113 ? -6.142 11.182 15.613 1.00 59.84 113 TYR A CA 1
ATOM 939 C C . TYR A 1 113 ? -7.644 11.060 15.941 1.00 59.84 113 TYR A C 1
ATOM 941 O O . TYR A 1 113 ? -8.105 10.020 16.389 1.00 59.84 113 TYR A O 1
ATOM 949 N N . LYS A 1 114 ? -8.398 12.159 15.790 1.00 62.91 114 LYS A N 1
ATOM 950 C CA . LYS A 1 114 ? -9.855 12.228 16.031 1.00 62.91 114 LYS A CA 1
ATOM 951 C C . LYS A 1 114 ? -10.646 11.847 14.775 1.00 62.91 114 LYS A C 1
ATOM 953 O O . LYS A 1 114 ? -11.715 12.397 14.534 1.00 62.91 114 LYS A O 1
ATOM 958 N N . GLN A 1 115 ? -10.052 11.013 13.933 1.00 65.50 115 GLN A N 1
ATOM 959 C CA . GLN A 1 115 ? -10.586 10.632 12.635 1.00 65.50 115 GLN A CA 1
ATOM 960 C C . GLN A 1 115 ? -10.665 9.116 12.580 1.00 65.50 115 GLN A C 1
ATOM 962 O O . GLN A 1 115 ? -9.790 8.435 13.123 1.00 65.50 115 GLN A O 1
ATOM 967 N N . ASP A 1 116 ? -11.713 8.616 11.938 1.00 66.25 116 ASP A N 1
ATOM 968 C CA . ASP A 1 116 ? -11.848 7.191 11.690 1.00 66.25 116 ASP A CA 1
ATOM 969 C C . ASP A 1 116 ? -10.751 6.745 10.714 1.00 66.25 116 ASP A C 1
ATOM 971 O O . ASP A 1 116 ? -10.517 7.417 9.705 1.00 66.25 116 ASP A O 1
ATOM 975 N N . PRO A 1 117 ? -10.037 5.646 11.008 1.00 73.12 117 PRO A N 1
ATOM 976 C CA . PRO A 1 117 ? -8.967 5.187 10.143 1.00 73.12 117 PRO A CA 1
ATOM 977 C C . PRO A 1 117 ? -9.532 4.670 8.820 1.00 73.12 117 PRO A C 1
ATOM 979 O O . PRO A 1 117 ? -10.500 3.907 8.791 1.00 73.12 117 PRO A O 1
ATOM 982 N N . ASN A 1 118 ? -8.862 5.020 7.724 1.00 76.75 118 ASN A N 1
ATOM 983 C CA . ASN A 1 118 ? -9.099 4.380 6.437 1.00 76.75 118 ASN A CA 1
ATOM 984 C C . ASN A 1 118 ? -8.643 2.913 6.499 1.00 76.75 118 ASN A C 1
ATOM 986 O O . ASN A 1 118 ? -7.533 2.618 6.948 1.00 76.75 118 ASN A O 1
ATOM 990 N N . LEU A 1 119 ? -9.484 1.991 6.024 1.00 76.06 119 LEU A N 1
ATOM 991 C CA . LEU A 1 119 ? -9.075 0.607 5.792 1.00 76.06 119 LEU A CA 1
ATOM 992 C C . LEU A 1 119 ? -8.330 0.557 4.458 1.00 76.06 119 LEU A C 1
ATOM 994 O O . LEU A 1 119 ? -8.927 0.744 3.401 1.00 76.06 119 LEU A O 1
ATOM 998 N N . ILE A 1 120 ? -7.018 0.350 4.528 1.00 81.94 120 ILE A N 1
ATOM 999 C CA . ILE A 1 120 ? -6.124 0.343 3.368 1.00 81.94 120 ILE A CA 1
ATOM 1000 C C . ILE A 1 120 ? -5.589 -1.063 3.100 1.00 81.94 120 ILE A C 1
ATOM 1002 O O . ILE A 1 120 ? -5.569 -1.919 3.986 1.00 81.94 120 ILE A O 1
ATOM 1006 N N . ARG A 1 121 ? -5.122 -1.282 1.873 1.00 82.12 121 ARG A N 1
ATOM 1007 C CA . ARG A 1 121 ? -4.317 -2.445 1.489 1.00 82.12 121 ARG A CA 1
ATOM 1008 C C . ARG A 1 121 ? -2.855 -2.011 1.353 1.00 82.12 121 ARG A C 1
ATOM 1010 O O . ARG A 1 121 ? -2.579 -0.831 1.167 1.00 82.12 121 ARG A O 1
ATOM 1017 N N . GLU A 1 122 ? -1.939 -2.964 1.465 1.00 78.44 122 GLU A N 1
ATOM 1018 C CA . GLU A 1 122 ? -0.495 -2.749 1.325 1.00 78.44 122 GLU A CA 1
ATOM 1019 C C . GLU A 1 122 ? 0.005 -3.568 0.133 1.00 78.44 122 GLU A C 1
ATOM 1021 O O . GLU A 1 122 ? -0.398 -4.721 -0.033 1.00 78.44 122 GLU A O 1
ATOM 1026 N N . ASP A 1 123 ? 0.844 -2.965 -0.706 1.00 77.44 123 ASP A N 1
ATOM 1027 C CA . ASP A 1 123 ? 1.390 -3.584 -1.919 1.00 77.44 123 ASP A CA 1
ATOM 1028 C C . ASP A 1 123 ? 2.623 -4.455 -1.628 1.00 77.44 123 ASP A C 1
ATOM 1030 O O . ASP A 1 123 ? 2.877 -5.441 -2.323 1.00 77.44 123 ASP A O 1
ATOM 1034 N N . ARG A 1 124 ? 3.373 -4.140 -0.565 1.00 71.06 124 ARG A N 1
ATOM 1035 C CA . ARG A 1 124 ? 4.535 -4.921 -0.138 1.00 71.06 124 ARG A CA 1
ATOM 1036 C C . ARG A 1 124 ? 4.112 -6.277 0.421 1.00 71.06 124 ARG A C 1
ATOM 1038 O O . ARG A 1 124 ? 3.478 -6.375 1.475 1.00 71.06 124 ARG A O 1
ATOM 1045 N N . GLY A 1 125 ? 4.561 -7.340 -0.243 1.00 69.62 125 GLY A N 1
ATOM 1046 C CA . GLY A 1 125 ? 4.387 -8.712 0.219 1.00 69.62 125 GLY A CA 1
ATOM 1047 C C . GLY A 1 125 ? 5.067 -8.935 1.570 1.00 69.62 125 GLY A C 1
ATOM 1048 O O . GLY A 1 125 ? 6.292 -8.979 1.661 1.00 69.62 125 GLY A O 1
ATOM 1049 N N . ARG A 1 126 ? 4.273 -9.090 2.634 1.00 71.50 126 ARG A N 1
ATOM 1050 C CA . ARG A 1 126 ? 4.752 -9.609 3.919 1.00 71.50 126 ARG A CA 1
ATOM 1051 C C . ARG A 1 126 ? 4.303 -11.052 4.045 1.00 71.50 126 ARG A C 1
ATOM 1053 O O . ARG A 1 126 ? 3.114 -11.334 3.973 1.00 71.50 126 ARG A O 1
ATOM 1060 N N . GLU A 1 127 ? 5.249 -11.954 4.262 1.00 78.12 127 GLU A N 1
ATOM 1061 C CA . GLU A 1 127 ? 4.948 -13.384 4.382 1.00 78.12 127 GLU A CA 1
ATOM 1062 C C . GLU A 1 127 ? 4.281 -13.720 5.723 1.00 78.12 127 GLU A C 1
ATOM 1064 O O . GLU A 1 127 ? 3.433 -14.608 5.801 1.00 78.12 127 GLU A O 1
ATOM 1069 N N . SER A 1 128 ? 4.614 -12.986 6.791 1.00 82.81 128 SER A N 1
ATOM 1070 C CA . SER A 1 128 ? 4.165 -13.329 8.143 1.00 82.81 128 SER A CA 1
ATOM 1071 C C . SER A 1 128 ? 2.643 -13.316 8.350 1.00 82.81 128 SER A C 1
ATOM 1073 O O . SER A 1 128 ? 2.166 -14.250 8.994 1.00 82.81 128 SER A O 1
ATOM 1075 N N . PRO A 1 129 ? 1.841 -12.371 7.809 1.00 82.19 129 PRO A N 1
ATOM 1076 C CA . PRO A 1 129 ? 0.386 -12.445 7.916 1.00 82.19 129 PRO A CA 1
ATOM 1077 C C . PRO A 1 129 ? -0.202 -13.686 7.241 1.00 82.19 129 PRO A C 1
ATOM 1079 O O . PRO A 1 129 ? -1.082 -14.307 7.821 1.00 82.19 129 PRO A O 1
ATOM 1082 N N . ALA A 1 130 ? 0.306 -14.089 6.072 1.00 81.31 130 ALA A N 1
ATOM 1083 C CA . ALA A 1 130 ? -0.177 -15.284 5.377 1.00 81.31 130 ALA A CA 1
ATOM 1084 C C . ALA A 1 130 ? 0.117 -16.562 6.182 1.00 81.31 130 ALA A C 1
ATOM 1086 O O . ALA A 1 130 ? -0.737 -17.439 6.316 1.00 81.31 130 ALA A O 1
ATOM 1087 N N . VAL A 1 131 ? 1.304 -16.639 6.794 1.00 83.88 131 VAL A N 1
ATOM 1088 C CA . VAL A 1 131 ? 1.654 -17.749 7.692 1.00 83.88 131 VAL A CA 1
ATOM 1089 C C . VAL A 1 131 ? 0.743 -17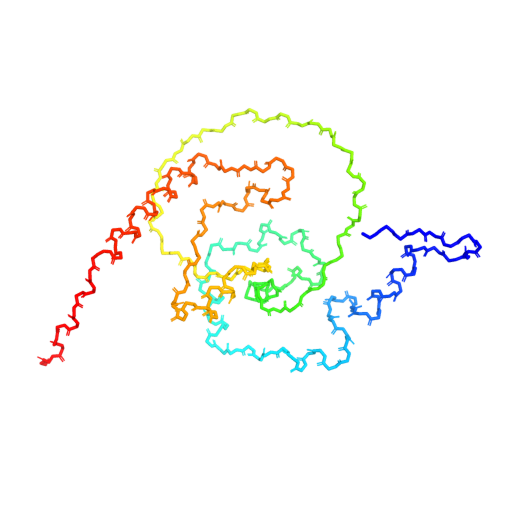.755 8.919 1.00 83.88 131 VAL A C 1
ATOM 1091 O O . VAL A 1 131 ? 0.177 -18.791 9.255 1.00 83.88 131 VAL A O 1
ATOM 1094 N N . PHE A 1 132 ? 0.552 -16.611 9.578 1.00 84.38 132 PHE A N 1
ATOM 1095 C CA . PHE A 1 132 ? -0.329 -16.523 10.742 1.00 84.38 132 PHE A CA 1
ATOM 1096 C C . PHE A 1 132 ? -1.780 -16.868 10.417 1.00 84.38 132 PHE A C 1
ATOM 1098 O O . PHE A 1 132 ? -2.423 -17.510 11.241 1.00 84.38 132 PHE A O 1
ATOM 1105 N N . ASP A 1 133 ? -2.278 -16.492 9.242 1.00 83.06 133 ASP A N 1
ATOM 1106 C CA . ASP A 1 133 ? -3.644 -16.800 8.823 1.00 83.06 133 ASP A CA 1
ATOM 1107 C C . ASP A 1 133 ? -3.833 -18.315 8.699 1.00 83.06 133 ASP A C 1
ATOM 1109 O O . ASP A 1 133 ? -4.715 -18.891 9.336 1.00 83.06 133 ASP A O 1
ATOM 1113 N N . SER A 1 134 ? -2.903 -18.977 7.999 1.00 81.56 134 SER A N 1
ATOM 1114 C CA . SER A 1 134 ? -2.940 -2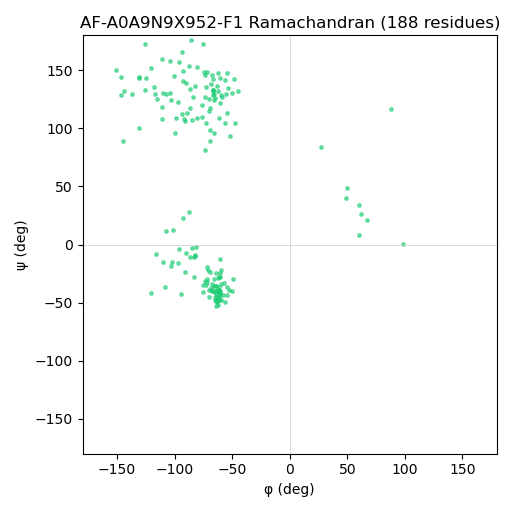0.431 7.798 1.00 81.56 134 SER A CA 1
ATOM 1115 C C . SER A 1 134 ? -2.754 -21.252 9.078 1.00 81.56 134 SER A C 1
ATOM 1117 O O . SER A 1 134 ? -3.262 -22.366 9.165 1.00 81.56 134 SER A O 1
ATOM 1119 N N . VAL A 1 135 ? -2.015 -20.732 10.065 1.00 88.69 135 VAL A N 1
ATOM 1120 C CA . VAL A 1 135 ? -1.681 -21.471 11.295 1.00 88.69 135 VAL A CA 1
ATOM 1121 C C . VAL A 1 135 ? -2.651 -21.177 12.434 1.00 88.69 135 VAL A C 1
ATOM 1123 O O . VAL A 1 135 ? -3.000 -22.078 13.194 1.00 88.69 135 VAL A O 1
ATOM 1126 N N . LEU A 1 136 ? -3.031 -19.913 12.625 1.00 84.19 136 LEU A N 1
ATOM 1127 C CA . LEU A 1 136 ? -3.804 -19.494 13.794 1.00 84.19 136 LEU A CA 1
ATOM 1128 C C . LEU A 1 136 ? -5.311 -19.560 13.549 1.00 84.19 136 LEU A C 1
ATOM 1130 O O . LEU A 1 136 ? -6.063 -19.640 14.526 1.00 84.19 136 LEU A O 1
ATOM 1134 N N . GLU A 1 137 ? -5.751 -19.493 12.287 1.00 84.44 137 GLU A N 1
ATOM 1135 C CA . GLU A 1 137 ? -7.167 -19.405 11.908 1.00 84.44 137 GLU A CA 1
ATOM 1136 C C . GLU A 1 137 ? -7.897 -18.307 12.716 1.00 84.44 137 GLU A C 1
ATOM 1138 O O . GLU A 1 137 ? -9.012 -18.480 13.226 1.00 84.44 137 GLU A O 1
ATOM 1143 N N . LYS A 1 138 ? -7.214 -17.173 12.930 1.00 76.69 138 LYS A N 1
ATOM 1144 C CA . LYS A 1 138 ? -7.727 -15.993 13.642 1.00 76.69 138 LYS A CA 1
ATOM 1145 C C . LYS A 1 138 ? -7.693 -14.780 12.733 1.00 76.69 138 LYS A C 1
ATOM 1147 O O . LYS A 1 138 ? -6.807 -14.645 11.905 1.00 76.69 138 LYS A O 1
ATOM 1152 N N . ASN A 1 139 ? -8.602 -13.842 12.991 1.00 76.00 139 ASN A N 1
ATOM 1153 C CA . ASN A 1 139 ? -8.559 -12.531 12.354 1.00 76.00 139 ASN A CA 1
ATOM 1154 C C . ASN A 1 139 ? -7.233 -11.830 12.674 1.00 76.00 139 ASN A C 1
ATOM 1156 O O . ASN A 1 139 ? -6.887 -11.655 13.846 1.00 76.00 139 ASN A O 1
ATOM 1160 N N . ILE A 1 140 ? -6.536 -11.387 11.633 1.00 81.81 140 ILE A N 1
ATOM 1161 C CA . ILE A 1 140 ? -5.298 -10.620 11.744 1.00 81.81 140 ILE A CA 1
ATOM 1162 C C . ILE A 1 140 ? -5.612 -9.160 11.451 1.00 81.81 140 ILE A C 1
ATOM 1164 O O . ILE A 1 140 ? -6.231 -8.832 10.442 1.00 81.81 140 ILE A O 1
ATOM 1168 N N . VAL A 1 141 ? -5.161 -8.273 12.334 1.00 82.69 141 VAL A N 1
ATOM 1169 C CA . VAL A 1 141 ? -5.238 -6.825 12.131 1.00 82.69 141 VAL A CA 1
ATOM 1170 C C . VAL A 1 141 ? -3.821 -6.282 12.037 1.00 82.69 141 VAL A C 1
ATOM 1172 O O . VAL A 1 141 ? -3.011 -6.480 12.942 1.00 82.69 141 VAL A O 1
ATOM 1175 N N . MET A 1 142 ? -3.526 -5.578 10.947 1.00 85.06 142 MET A N 1
ATOM 1176 C CA . MET A 1 142 ? -2.276 -4.844 10.781 1.00 85.06 142 MET A CA 1
ATOM 1177 C C . MET A 1 142 ? -2.494 -3.379 11.150 1.00 85.06 142 MET A C 1
ATOM 1179 O O . MET A 1 142 ? -3.346 -2.710 10.572 1.00 85.06 142 MET A O 1
ATOM 1183 N N . VAL A 1 143 ? -1.720 -2.881 12.116 1.00 85.62 143 VAL A N 1
ATOM 1184 C CA . VAL A 1 143 ? -1.800 -1.490 12.580 1.00 85.62 143 VAL A CA 1
ATOM 1185 C C . VAL A 1 143 ? -0.527 -0.750 12.160 1.00 85.62 143 VAL A C 1
ATOM 1187 O O . VAL A 1 143 ? 0.536 -1.011 12.730 1.00 85.62 143 VAL A O 1
ATOM 1190 N N . PRO A 1 144 ? -0.587 0.161 11.172 1.00 86.69 144 PRO A N 1
ATOM 1191 C CA . PRO A 1 144 ? 0.576 0.942 10.776 1.00 86.69 144 PRO A CA 1
ATOM 1192 C C . PRO A 1 144 ? 0.929 1.959 11.871 1.00 86.69 144 PRO A C 1
ATOM 1194 O O . PRO A 1 144 ? 0.100 2.767 12.284 1.00 86.69 144 PRO A O 1
ATOM 1197 N N . LEU A 1 145 ? 2.176 1.923 12.348 1.00 88.12 145 LEU A N 1
ATOM 1198 C CA . LEU A 1 145 ? 2.692 2.871 13.350 1.00 88.12 145 LEU A CA 1
ATOM 1199 C C . LEU A 1 145 ? 3.593 3.950 12.738 1.00 88.12 145 LEU A C 1
ATOM 1201 O O . LEU A 1 145 ? 3.829 4.987 13.355 1.00 88.12 145 LEU A O 1
ATOM 1205 N N . CYS A 1 146 ? 4.095 3.709 11.529 1.00 86.25 146 CYS A N 1
ATOM 1206 C CA . CYS A 1 146 ? 4.952 4.624 10.787 1.00 86.25 146 CYS A CA 1
ATOM 1207 C C . CYS A 1 146 ? 4.130 5.459 9.801 1.00 86.25 146 CYS A C 1
ATOM 1209 O O . CYS A 1 146 ? 3.037 5.069 9.397 1.00 86.25 146 CYS A O 1
ATOM 1211 N N . SER A 1 147 ? 4.660 6.618 9.414 1.00 84.62 147 SER A N 1
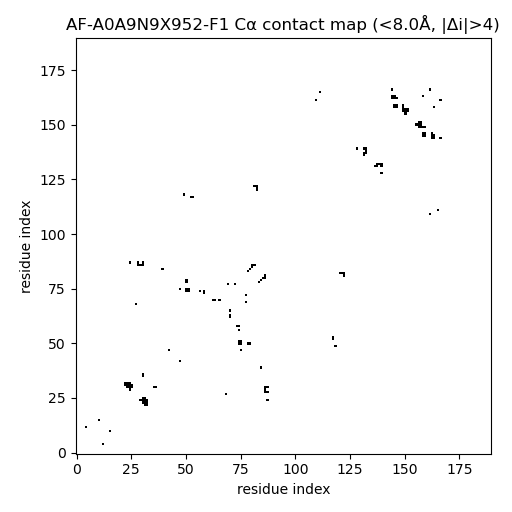ATOM 1212 C CA . SER A 1 147 ? 4.094 7.424 8.330 1.00 84.62 147 SER A CA 1
ATOM 1213 C C . SER A 1 147 ? 4.775 7.099 7.000 1.00 84.62 147 SER A C 1
ATOM 1215 O O . SER A 1 147 ? 5.873 6.554 6.990 1.00 84.62 147 SER A O 1
ATOM 1217 N N . LYS A 1 148 ? 4.177 7.529 5.880 1.00 79.50 148 LYS A N 1
ATOM 1218 C CA . LYS A 1 148 ? 4.751 7.416 4.523 1.00 79.50 148 LYS A CA 1
ATOM 1219 C C . LYS A 1 148 ? 6.205 7.913 4.417 1.00 79.50 148 LYS A C 1
ATOM 1221 O O . LYS A 1 148 ? 6.979 7.390 3.632 1.00 79.50 148 LYS A O 1
ATOM 1226 N N . ASN A 1 149 ? 6.596 8.887 5.241 1.00 79.62 149 ASN A N 1
ATOM 1227 C CA . ASN A 1 149 ? 7.919 9.525 5.198 1.00 79.62 149 ASN A CA 1
ATOM 1228 C C . ASN A 1 149 ? 8.944 8.857 6.137 1.00 79.62 149 ASN A C 1
ATOM 1230 O O . ASN A 1 149 ? 9.881 9.523 6.604 1.00 79.62 149 ASN A O 1
ATOM 1234 N N . SER A 1 150 ? 8.717 7.589 6.499 1.00 84.25 150 SER A N 1
ATOM 1235 C CA . SER A 1 150 ? 9.619 6.815 7.354 1.00 84.25 150 SER A CA 1
ATOM 1236 C C . SER A 1 150 ? 10.793 6.190 6.605 1.00 84.25 150 SER A C 1
ATOM 1238 O O . SER A 1 150 ? 11.680 5.672 7.274 1.00 84.25 150 SER A O 1
ATOM 1240 N N . ASN A 1 151 ? 10.806 6.234 5.265 1.00 81.94 151 ASN A N 1
ATOM 1241 C CA . ASN A 1 151 ? 11.831 5.614 4.413 1.00 81.94 151 ASN A CA 1
ATOM 1242 C C . ASN A 1 151 ? 12.072 4.146 4.803 1.00 81.94 151 ASN A C 1
ATOM 1244 O O . ASN A 1 151 ? 13.196 3.732 5.075 1.00 81.94 151 ASN A O 1
ATOM 1248 N N . HIS A 1 152 ? 10.989 3.380 4.951 1.00 80.38 152 HIS A N 1
ATOM 1249 C CA . HIS A 1 152 ? 11.088 2.012 5.446 1.00 80.38 152 HIS A CA 1
ATOM 1250 C C . HIS A 1 152 ? 11.855 1.130 4.456 1.00 80.38 152 HIS A C 1
ATOM 1252 O O . HIS A 1 152 ? 11.417 0.999 3.308 1.00 80.38 152 HIS A O 1
ATOM 1258 N N . ALA A 1 153 ? 12.923 0.487 4.943 1.00 81.12 153 ALA A N 1
ATOM 1259 C CA . ALA A 1 153 ? 13.874 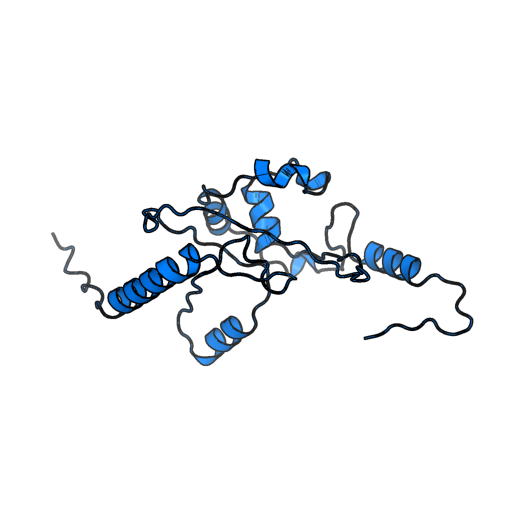-0.300 4.157 1.00 81.12 153 ALA A CA 1
ATOM 1260 C C . ALA A 1 153 ? 14.728 0.519 3.164 1.00 81.12 153 ALA A C 1
ATOM 1262 O O . ALA A 1 153 ? 15.290 -0.042 2.228 1.00 81.12 153 ALA A O 1
ATOM 1263 N N . GLU A 1 154 ? 14.865 1.828 3.390 1.00 77.38 154 GLU A N 1
ATOM 1264 C CA . GLU A 1 154 ? 15.675 2.738 2.575 1.00 77.38 154 GLU A CA 1
ATOM 1265 C C . GLU A 1 154 ? 16.687 3.518 3.436 1.00 77.38 154 GLU A C 1
ATOM 1267 O O . GLU A 1 154 ? 16.682 3.476 4.671 1.00 77.38 154 GLU A O 1
ATOM 1272 N N . ALA A 1 155 ? 17.582 4.268 2.786 1.00 78.06 155 ALA A N 1
ATOM 1273 C CA . ALA A 1 155 ? 18.516 5.140 3.488 1.00 78.06 155 ALA A CA 1
ATOM 1274 C C . ALA A 1 155 ? 17.782 6.210 4.325 1.00 78.06 155 ALA A C 1
ATOM 1276 O O . ALA A 1 155 ? 16.771 6.790 3.916 1.00 78.06 155 ALA A O 1
ATOM 1277 N N . ASN A 1 156 ? 18.347 6.526 5.495 1.00 84.19 156 ASN A N 1
ATOM 1278 C CA . ASN A 1 156 ? 17.762 7.446 6.479 1.00 84.19 156 ASN A CA 1
ATOM 1279 C C . ASN A 1 156 ? 16.378 7.007 7.006 1.00 84.19 156 ASN A C 1
ATOM 1281 O O . ASN A 1 156 ? 15.539 7.862 7.311 1.00 84.19 156 ASN A O 1
ATOM 1285 N N . GLU A 1 157 ? 16.152 5.692 7.140 1.00 88.38 157 GLU A N 1
ATOM 1286 C CA . GLU A 1 157 ? 14.976 5.130 7.814 1.00 88.38 157 GLU A CA 1
ATOM 1287 C C . GLU A 1 157 ? 14.763 5.772 9.195 1.00 88.38 157 GLU A C 1
ATOM 1289 O O . GLU A 1 157 ? 15.684 5.892 10.012 1.00 88.38 157 GLU A O 1
ATOM 1294 N N . ARG A 1 158 ? 13.533 6.225 9.461 1.00 89.19 158 ARG A N 1
ATOM 1295 C CA . ARG A 1 158 ? 13.191 6.950 10.689 1.00 89.19 158 ARG A CA 1
ATOM 1296 C C . ARG A 1 158 ? 11.745 6.743 11.107 1.00 89.19 158 ARG A C 1
ATOM 1298 O O . ARG A 1 158 ? 10.838 6.689 10.285 1.00 89.19 158 ARG A O 1
ATOM 1305 N N . ILE A 1 159 ? 11.503 6.797 12.411 1.00 91.06 159 ILE A N 1
ATOM 1306 C CA . ILE A 1 159 ? 10.162 6.974 12.970 1.00 91.06 159 ILE A CA 1
ATOM 1307 C C . ILE A 1 159 ? 10.052 8.365 13.590 1.00 91.06 159 ILE A C 1
ATOM 1309 O O . ILE A 1 159 ? 10.916 8.800 14.353 1.00 91.06 159 ILE A O 1
ATOM 1313 N N . SER A 1 160 ? 8.991 9.102 13.255 1.00 89.00 160 SER A N 1
ATOM 1314 C CA . SER A 1 160 ? 8.776 10.412 13.871 1.00 89.00 160 SER A CA 1
ATOM 1315 C C . SER A 1 160 ? 8.443 10.251 15.358 1.00 89.00 160 SER A C 1
ATOM 1317 O O . SER A 1 160 ? 7.736 9.321 15.747 1.00 89.00 160 SER A O 1
ATOM 1319 N N . ALA A 1 161 ? 8.883 11.192 16.198 1.00 88.69 161 ALA A N 1
ATOM 1320 C CA . ALA A 1 161 ? 8.538 11.180 17.622 1.00 88.69 161 ALA A CA 1
ATOM 1321 C C . ALA A 1 161 ? 7.014 11.121 17.844 1.00 88.69 161 ALA A C 1
ATOM 1323 O O . ALA A 1 161 ? 6.541 10.435 18.743 1.00 88.69 161 ALA A O 1
ATOM 1324 N N . ARG A 1 162 ? 6.231 11.792 16.985 1.00 84.06 162 ARG A N 1
ATOM 1325 C CA . ARG A 1 162 ? 4.765 11.719 17.016 1.00 84.06 162 ARG A CA 1
ATOM 1326 C C . ARG A 1 162 ? 4.268 10.299 16.751 1.00 84.06 162 ARG A C 1
ATOM 1328 O O . ARG A 1 162 ? 3.484 9.799 17.545 1.00 84.06 162 ARG A O 1
ATOM 1335 N N . CYS A 1 163 ? 4.724 9.663 15.672 1.00 87.19 163 CYS A N 1
ATOM 1336 C CA . CYS A 1 163 ? 4.379 8.279 15.334 1.00 87.19 163 CYS A CA 1
ATOM 1337 C C . CYS A 1 163 ? 4.701 7.328 16.492 1.00 87.19 163 CYS A C 1
ATOM 1339 O O . CYS A 1 163 ? 3.859 6.528 16.879 1.00 87.19 163 CYS A O 1
ATOM 1341 N N . TYR A 1 164 ? 5.868 7.489 17.117 1.00 90.94 164 TYR A N 1
ATOM 1342 C CA . TYR A 1 164 ? 6.272 6.672 18.256 1.00 90.94 164 TYR A CA 1
ATOM 1343 C C . TYR A 1 164 ? 5.365 6.868 19.486 1.00 90.94 164 TYR A C 1
ATOM 1345 O O . TYR A 1 164 ? 4.817 5.900 20.018 1.00 90.94 164 TYR A O 1
ATOM 1353 N N . TYR A 1 165 ? 5.155 8.114 19.929 1.00 89.19 165 TYR A N 1
ATOM 1354 C CA . TYR A 1 165 ? 4.358 8.387 21.131 1.00 89.19 165 TYR A CA 1
ATOM 1355 C C . TYR A 1 165 ? 2.867 8.103 20.925 1.00 89.19 165 TYR A C 1
ATOM 1357 O O . TYR A 1 165 ? 2.235 7.482 21.777 1.00 89.19 165 TYR A O 1
ATOM 1365 N N . GLU A 1 166 ? 2.295 8.543 19.805 1.00 83.31 166 GLU A N 1
ATOM 1366 C CA . GLU A 1 166 ? 0.871 8.347 19.518 1.00 83.31 166 GLU A CA 1
ATOM 1367 C C . GLU A 1 166 ? 0.574 6.901 19.112 1.00 83.31 166 GLU A C 1
ATOM 1369 O O . GLU A 1 166 ? -0.447 6.359 19.524 1.00 83.31 166 GLU A O 1
ATOM 1374 N N . GLY A 1 167 ? 1.490 6.236 18.403 1.00 87.62 167 GLY A N 1
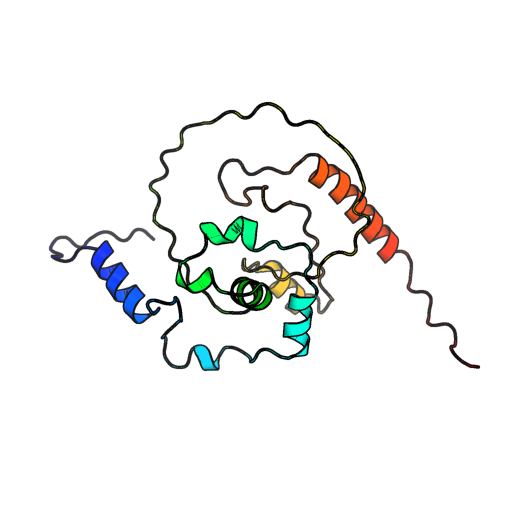ATOM 1375 C CA . GLY A 1 167 ? 1.401 4.804 18.123 1.00 87.62 167 GLY A CA 1
ATOM 1376 C C . GLY A 1 167 ? 1.409 3.967 19.402 1.00 87.62 167 GLY A C 1
ATOM 1377 O O . GLY A 1 167 ? 0.609 3.048 19.540 1.00 87.62 167 GLY A O 1
ATOM 1378 N N . THR A 1 168 ? 2.223 4.339 20.395 1.00 92.00 168 THR A N 1
ATOM 1379 C CA . THR A 1 168 ? 2.203 3.682 21.714 1.00 92.00 168 THR A CA 1
ATOM 1380 C C . THR A 1 168 ? 0.845 3.838 22.405 1.00 92.00 168 THR A C 1
ATOM 1382 O O . THR A 1 168 ? 0.300 2.864 22.926 1.00 92.00 168 THR A O 1
ATOM 1385 N N . LYS A 1 169 ? 0.258 5.043 22.385 1.00 86.75 169 LYS A N 1
ATOM 1386 C CA . LYS A 1 169 ? -1.084 5.277 22.948 1.00 86.75 169 LYS A CA 1
ATOM 1387 C C . LYS A 1 169 ? -2.156 4.485 22.204 1.00 86.75 169 LYS A C 1
ATOM 1389 O O . LYS A 1 169 ? -3.046 3.937 22.846 1.00 86.75 169 LYS A O 1
ATOM 1394 N N . LEU A 1 170 ? -2.058 4.406 20.877 1.00 83.62 170 LEU A N 1
ATOM 1395 C CA . LEU A 1 170 ? -2.966 3.628 20.038 1.00 83.62 170 LEU A CA 1
ATOM 1396 C C . LEU A 1 170 ? -2.930 2.144 20.412 1.00 83.62 170 LEU A C 1
ATOM 1398 O O . LEU A 1 170 ? -3.983 1.552 20.621 1.00 83.62 170 LEU A O 1
ATOM 1402 N N . LEU A 1 171 ? -1.738 1.557 20.557 1.00 87.38 171 LEU A N 1
ATOM 1403 C CA . LEU A 1 171 ? -1.592 0.161 20.977 1.00 87.38 171 LEU A CA 1
ATOM 1404 C C . LEU A 1 171 ? -2.192 -0.083 22.366 1.00 87.38 171 LEU A C 1
ATOM 1406 O O . LEU A 1 171 ? -2.910 -1.061 22.558 1.00 87.38 171 LEU A O 1
ATOM 1410 N N . ALA A 1 172 ? -1.946 0.820 23.320 1.00 83.75 172 ALA A N 1
ATOM 1411 C CA . ALA A 1 172 ? -2.525 0.722 24.656 1.00 83.75 172 ALA A CA 1
ATOM 1412 C C . ALA A 1 172 ? -4.063 0.794 24.621 1.00 83.75 172 ALA A C 1
ATOM 1414 O O . ALA A 1 172 ? -4.730 -0.034 25.241 1.00 83.75 172 ALA A O 1
ATOM 1415 N N . ALA A 1 173 ? -4.625 1.738 23.860 1.00 76.69 173 ALA A N 1
ATOM 1416 C CA . ALA A 1 173 ? -6.068 1.870 23.674 1.00 76.69 173 ALA A CA 1
ATOM 1417 C C . ALA A 1 173 ? -6.673 0.638 22.983 1.00 76.69 173 ALA A C 1
ATOM 1419 O O . ALA A 1 173 ? -7.725 0.161 23.398 1.00 76.69 173 ALA A O 1
ATOM 1420 N N . TYR A 1 174 ? -5.991 0.080 21.981 1.00 79.19 174 TYR A N 1
ATOM 1421 C CA . TYR A 1 174 ? -6.418 -1.134 21.289 1.00 79.19 174 TYR A CA 1
ATOM 1422 C C . TYR A 1 174 ? -6.464 -2.343 22.229 1.00 79.19 174 TYR A C 1
ATOM 1424 O O . TYR A 1 174 ? -7.477 -3.034 22.290 1.00 79.19 174 TYR A O 1
ATOM 1432 N N . MET A 1 175 ? -5.406 -2.574 23.014 1.00 81.50 175 MET A N 1
ATOM 1433 C CA . MET A 1 175 ? -5.383 -3.661 24.000 1.00 81.50 175 MET A CA 1
ATOM 1434 C C . MET A 1 175 ? -6.460 -3.481 25.073 1.00 81.50 175 MET A C 1
ATOM 1436 O O . MET A 1 175 ? -7.111 -4.451 25.456 1.00 81.50 175 MET A O 1
ATOM 1440 N N . PHE A 1 176 ? -6.673 -2.246 25.532 1.00 77.94 176 PHE A N 1
ATOM 1441 C CA . PHE A 1 176 ? -7.743 -1.925 26.471 1.00 77.94 176 PHE A CA 1
ATOM 1442 C C . PHE A 1 176 ? -9.124 -2.248 25.877 1.00 77.94 176 PHE A C 1
ATOM 1444 O O . PHE A 1 176 ? -9.909 -2.956 26.503 1.00 77.94 176 PHE A O 1
ATOM 1451 N N . GLN A 1 177 ? -9.384 -1.829 24.636 1.00 74.62 177 GLN A N 1
ATOM 1452 C CA . GLN A 1 177 ? -10.636 -2.107 23.930 1.00 74.62 177 GLN A CA 1
ATOM 1453 C C . GLN A 1 177 ? -10.857 -3.604 23.677 1.00 74.62 177 GLN A C 1
ATOM 1455 O O . GLN A 1 177 ? -11.990 -4.068 23.741 1.00 74.62 177 GLN A O 1
ATOM 1460 N N . LEU A 1 178 ? -9.795 -4.369 23.400 1.00 74.06 178 LEU A N 1
ATOM 1461 C CA . LEU A 1 178 ? -9.875 -5.826 23.258 1.00 74.06 178 LEU A CA 1
ATOM 1462 C C . LEU A 1 178 ? -10.202 -6.527 24.583 1.00 74.06 178 LEU A C 1
ATOM 1464 O O . LEU A 1 178 ? -10.871 -7.561 24.582 1.00 74.06 178 LEU A O 1
ATOM 1468 N N . ALA A 1 179 ? -9.717 -5.992 25.705 1.00 77.12 179 ALA A N 1
ATOM 1469 C CA . ALA A 1 179 ? -10.018 -6.518 27.033 1.00 77.12 179 ALA A CA 1
ATOM 1470 C C . ALA A 1 179 ? -11.469 -6.225 27.455 1.00 77.12 179 ALA A C 1
ATOM 1472 O O . ALA A 1 179 ? -12.080 -7.017 28.182 1.00 77.12 179 ALA A O 1
ATOM 1473 N N . GLU A 1 180 ? -12.047 -5.121 26.976 1.00 75.94 180 GLU A N 1
ATOM 1474 C CA . GLU A 1 180 ? -13.472 -4.840 27.108 1.00 75.94 180 GLU A CA 1
ATOM 1475 C C . GLU A 1 180 ? -14.281 -5.813 26.235 1.00 75.94 180 GLU A C 1
ATOM 1477 O O . GLU A 1 180 ? -14.431 -5.644 25.026 1.00 75.94 180 GLU A O 1
ATOM 1482 N N . LYS A 1 181 ? -14.820 -6.873 26.856 1.00 48.44 181 LYS A N 1
ATOM 1483 C CA . 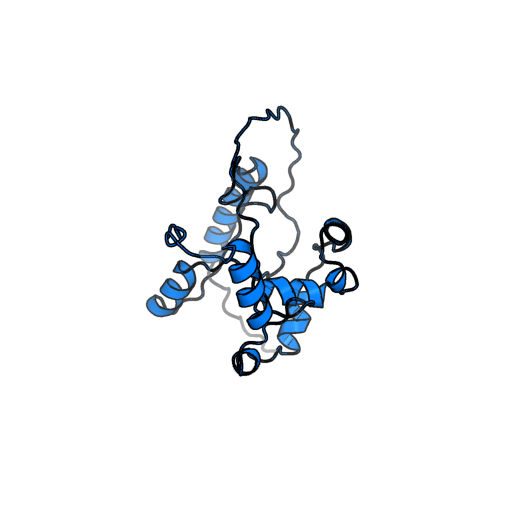LYS A 1 181 ? -15.721 -7.823 26.183 1.00 48.44 181 LYS A CA 1
ATOM 1484 C C . LYS A 1 181 ? -16.820 -7.069 25.419 1.00 48.44 181 LYS A C 1
ATOM 1486 O O . LYS A 1 181 ? -17.370 -6.104 25.960 1.00 48.44 181 LYS A O 1
ATOM 1491 N N . PRO A 1 182 ? -17.234 -7.541 24.228 1.00 52.84 182 PRO A N 1
ATOM 1492 C CA . PRO A 1 182 ? -18.396 -6.972 23.566 1.00 52.84 182 PRO A CA 1
ATOM 1493 C C . PRO A 1 182 ? -19.582 -7.042 24.528 1.00 52.84 182 PRO A C 1
ATOM 1495 O O . PRO A 1 182 ? -19.875 -8.104 25.089 1.00 52.84 182 PRO A O 1
ATOM 1498 N N . LYS A 1 183 ? -20.280 -5.917 24.723 1.00 44.88 183 LYS A N 1
ATOM 1499 C CA . LYS A 1 183 ? -21.615 -5.952 25.322 1.00 44.88 183 LYS A CA 1
ATOM 1500 C C . LYS A 1 183 ? -22.418 -6.916 24.455 1.00 44.88 183 LYS A C 1
ATOM 1502 O O . LYS A 1 183 ? -22.617 -6.647 23.270 1.00 44.88 183 LYS A O 1
ATOM 1507 N N . SER A 1 184 ? -22.814 -8.063 25.014 1.00 41.06 184 SER A N 1
ATOM 1508 C CA . SER A 1 184 ? -23.744 -8.978 24.352 1.00 41.06 184 SER A CA 1
ATOM 1509 C C . SER A 1 184 ? -24.876 -8.134 23.786 1.00 41.06 184 SER A C 1
ATOM 1511 O O . SER A 1 184 ? -25.362 -7.271 24.521 1.00 41.06 184 SER A O 1
ATOM 1513 N N . LYS A 1 185 ? -25.266 -8.338 22.520 1.00 43.59 185 LYS A N 1
ATOM 1514 C CA . LYS A 1 185 ? -26.446 -7.691 21.932 1.00 43.59 185 LYS A CA 1
ATOM 1515 C C . LYS A 1 185 ? -27.634 -7.941 22.866 1.00 43.59 185 LYS A C 1
ATOM 1517 O O . LYS A 1 185 ? -28.266 -8.990 22.809 1.00 43.59 185 LYS A O 1
ATOM 1522 N N . ALA A 1 186 ? -27.880 -7.009 23.778 1.00 42.12 186 ALA A N 1
ATOM 1523 C CA . ALA A 1 186 ? -29.004 -7.045 24.680 1.00 42.12 186 ALA A CA 1
ATOM 1524 C C . ALA A 1 186 ? -30.215 -6.722 23.812 1.00 42.12 186 ALA A C 1
ATOM 1526 O O . ALA A 1 186 ? -30.356 -5.595 23.354 1.00 42.12 186 ALA A O 1
ATOM 1527 N N . ASN A 1 187 ? -30.994 -7.762 23.512 1.00 40.25 187 ASN A N 1
ATOM 1528 C CA . ASN A 1 187 ? -32.405 -7.718 23.149 1.00 40.25 187 ASN A CA 1
ATOM 1529 C C . ASN A 1 187 ? -32.871 -6.411 22.482 1.00 40.25 187 ASN A C 1
ATOM 1531 O O . ASN A 1 187 ? -33.499 -5.579 23.129 1.00 40.25 187 ASN A O 1
ATOM 1535 N N . LEU A 1 188 ? -32.688 -6.288 21.162 1.00 40.88 188 LEU A N 1
ATOM 1536 C CA . LEU A 1 188 ? -33.686 -5.568 20.368 1.00 40.88 188 LEU A CA 1
ATOM 1537 C C . LEU A 1 188 ? -34.917 -6.476 20.247 1.00 40.88 188 LEU A C 1
ATOM 1539 O O . LEU A 1 188 ? -35.090 -7.213 19.279 1.00 40.88 188 LEU A O 1
ATOM 1543 N N . LYS A 1 189 ? -35.733 -6.464 21.300 1.00 40.50 189 LYS A N 1
ATOM 1544 C CA . LYS A 1 189 ? -37.146 -6.831 21.261 1.00 40.50 189 LYS A CA 1
ATOM 1545 C C . LYS A 1 189 ? -37.925 -5.730 21.966 1.00 40.50 189 LYS A C 1
ATOM 1547 O O . LYS A 1 189 ? -37.977 -5.719 23.192 1.00 40.50 189 LYS A O 1
ATOM 1552 N N . SER A 1 190 ? -38.523 -4.858 21.167 1.00 38.06 190 SER A N 1
ATOM 1553 C CA . SER A 1 190 ? -39.896 -4.362 21.316 1.00 38.06 190 SER A CA 1
ATOM 1554 C C . SER A 1 190 ? -40.237 -3.571 20.064 1.00 38.06 190 SER A C 1
ATOM 1556 O O . SER A 1 190 ? -39.531 -2.562 19.838 1.00 38.06 190 SER A O 1
#

Solvent-accessible surface area (backbone atoms only — not comparable to full-atom values): 13017 Å² total; per-residue (Å²): 135,88,87,76,82,61,93,87,65,91,71,55,69,69,61,53,49,50,55,55,45,61,63,40,31,48,100,81,62,48,71,61,47,83,72,52,69,78,73,52,80,81,87,47,76,70,59,55,53,54,47,68,68,52,82,87,73,63,59,79,83,47,37,83,80,41,57,80,89,52,49,81,55,54,67,47,61,50,50,40,47,59,51,70,44,90,74,85,81,84,76,78,88,72,82,84,78,89,74,89,83,90,85,87,87,86,90,90,86,90,78,80,81,91,62,84,79,77,87,75,76,72,66,77,88,63,66,63,64,60,53,45,40,77,72,64,75,50,94,82,82,89,79,85,50,67,59,94,88,18,35,84,97,46,85,83,54,49,75,53,71,64,34,55,58,52,36,51,52,49,53,52,50,49,55,51,54,67,68,50,69,78,78,71,88,73,72,95,76,133

pLDDT: mean 73.46, std 18.32, range [23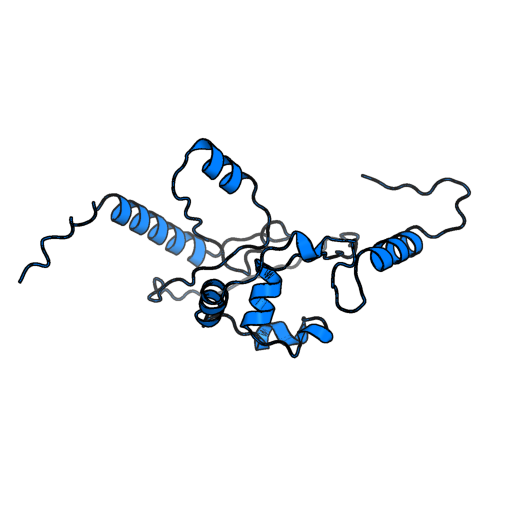.84, 92.0]

Sequence (190 aa):
MTIEAVPDSKTNIKEDMIKIFETIVDEKNNIIIPNFSDMVEQITPDEERMYEKINEFNIDEIRDSLPPHKKSWDQVRLLMSLWRLPQIFIDDIDECICDKKDMSIVKRHFIIYKQDPNLIREDRGRESPAVFDSVLEKNIVMVPLCSKNSNHAEANERISARCYYEGTKLLAAYMFQLAEKPKSKANLKS

InterPro domains:
  IPR051458 Cytosolic and Metallo Dipeptidase [PTHR43270] (16-110)

Organism: Diabrotica balteata (NCBI:txid107213)

Radius of gyration: 22.76 Å; Cα contacts (8 Å, |Δi|>4): 81; chains: 1; bounding box: 73×43×56 Å

Mean predicted aligned error: 12.94 Å

Foldseek 3Di:
DDDDDDVPDPDDPVVVVVVVVVQQAPPLQDGPPPCPVVVADDQDPVNLVLQVPPDPDDCVVCLVVDDPNCSPDDRSVVQCVQFRDDGDDDDDPDPDPDDDDDDDDDDDDDDQPPDDDRDHGHNDDDVVVVVCCVPVVDDDDDDDLADPPQCVVHPPRDGDPRSVVSVVVVVVVVVVVVVPPPPPPPDPDD

Nearest PDB structures (foldseek):
  3dlj-assembly3_A  TM=7.552E-01  e=1.199E-04  Homo sapiens
  4g1p-assembly1_A-2  TM=7.757E-01  e=1.463E-04  Saccharomyces cerevisiae S288C
  2zog-assembly1_B  TM=7.835E-01  e=2.841E-04  Mus musculus
  3dlj-assembly3_B  TM=7.454E-01  e=8.782E-04  Homo sapiens
  4mmo-assembly1_A  TM=7.021E-01  e=3.382E-02  Saccharolobus solfataricus P2